Protein AF-X1ML11-F1 (afdb_monomer)

Secondary structure (DSSP, 8-state):
--SSS-B-SS-B--GGGGGGSGGG--HHHHHHHHHHHH--SHHHHHHHHHHHHHHHSEE--HHHHTSSSS----HHHHHHHHHTT--EE-HHHHHHHHHHHHHHTT--EEEEEETTEEEEEEE-TT-TT-S--EEETTEEEEEEE--SSTTPPTT---TTTTSS--EEEE--S---------------------------HHHHHHHHHHHHHHHHHHHHHHHHTT--

Mean predicted aligned error: 12.24 Å

InterPro domains:
  IPR002931 Transglutaminase-like [PF01841] (32-157)
  IPR038765 Papain-like cysteine peptidase superfamily [SSF54001] (32-149)

Structure (mmCIF, N/CA/C/O backbone):
data_AF-X1ML11-F1
#
_entry.id   AF-X1ML11-F1
#
loop_
_atom_site.group_PDB
_atom_site.id
_atom_site.type_symbol
_atom_site.label_atom_id
_atom_site.label_alt_id
_atom_site.label_comp_id
_atom_site.label_asym_id
_atom_site.label_entity_id
_atom_site.label_seq_id
_atom_site.pdbx_PDB_ins_code
_atom_site.Cartn_x
_atom_site.Cartn_y
_atom_site.Cartn_z
_atom_site.occupancy
_atom_site.B_iso_or_equiv
_atom_site.auth_seq_id
_atom_site.auth_comp_id
_atom_site.auth_asym_id
_atom_site.auth_atom_id
_atom_site.pdbx_PDB_model_num
ATOM 1 N N . MET A 1 1 ? -10.728 19.302 3.294 1.00 47.53 1 MET A N 1
ATOM 2 C CA . MET A 1 1 ? -9.388 19.410 3.905 1.00 47.53 1 MET A CA 1
ATOM 3 C C . MET A 1 1 ? -8.342 19.331 2.810 1.00 47.53 1 MET A C 1
ATOM 5 O O . MET A 1 1 ? -8.604 18.677 1.808 1.00 47.53 1 MET A O 1
ATOM 9 N N . ASP A 1 2 ? -7.190 19.966 3.006 1.00 58.16 2 ASP A N 1
ATOM 10 C CA . ASP A 1 2 ? -6.001 19.739 2.177 1.00 58.16 2 ASP A CA 1
ATOM 11 C C . ASP A 1 2 ? -5.189 18.560 2.749 1.00 58.16 2 ASP A C 1
ATOM 13 O O . ASP A 1 2 ? -5.270 18.286 3.947 1.00 58.16 2 ASP A O 1
ATOM 17 N N . GLY A 1 3 ? -4.424 17.861 1.905 1.00 72.75 3 GLY A N 1
ATOM 18 C CA . GLY A 1 3 ? -3.623 16.684 2.279 1.00 72.75 3 GLY A CA 1
ATOM 19 C C . GLY A 1 3 ? -4.015 15.405 1.527 1.00 72.75 3 GLY A C 1
ATOM 20 O O . GLY A 1 3 ? -5.073 15.342 0.900 1.00 72.75 3 GLY A O 1
ATOM 21 N N . TYR A 1 4 ? -3.153 14.387 1.590 1.00 83.75 4 TYR A N 1
ATOM 22 C CA . TYR A 1 4 ? -3.254 13.144 0.807 1.00 83.75 4 TYR A CA 1
ATOM 23 C C . TYR A 1 4 ? -4.361 12.182 1.276 1.00 83.75 4 TYR A C 1
ATOM 25 O O . TYR A 1 4 ? -4.893 11.424 0.464 1.00 83.75 4 TYR A O 1
ATOM 33 N N . PHE A 1 5 ? -4.749 12.248 2.556 1.00 85.00 5 PHE A N 1
ATOM 34 C CA . PHE A 1 5 ? -5.819 11.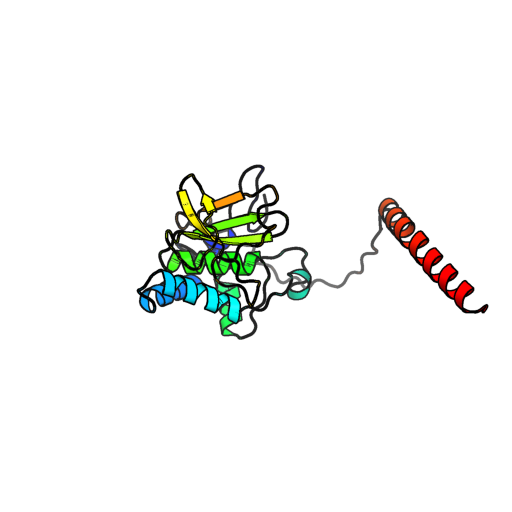431 3.150 1.00 85.00 5 PHE A CA 1
ATOM 35 C C . PHE A 1 5 ? -7.107 12.198 3.521 1.00 85.00 5 PHE A C 1
ATOM 37 O O . PHE A 1 5 ? -8.020 11.579 4.048 1.00 85.00 5 PHE A O 1
ATOM 44 N N . GLN A 1 6 ? -7.214 13.510 3.259 1.00 87.19 6 GLN A N 1
ATOM 45 C CA . GLN A 1 6 ? -8.433 14.339 3.434 1.00 87.19 6 GLN A CA 1
ATOM 46 C C . GLN A 1 6 ? -9.407 13.894 4.557 1.00 87.19 6 GLN A C 1
ATOM 48 O O . GLN A 1 6 ? -10.530 13.465 4.296 1.00 87.19 6 GLN A O 1
ATOM 53 N N . VAL A 1 7 ? -8.967 13.975 5.816 1.00 83.25 7 VAL A N 1
ATOM 54 C CA . VAL A 1 7 ? -9.730 13.523 7.002 1.00 83.25 7 VAL A CA 1
ATOM 55 C C . VAL A 1 7 ? -10.848 14.517 7.368 1.00 83.25 7 VAL A C 1
ATOM 57 O O . VAL A 1 7 ? -10.600 15.717 7.293 1.00 83.25 7 VAL A O 1
ATOM 60 N N . SER A 1 8 ? -12.048 14.052 7.754 1.00 80.00 8 SER A N 1
ATOM 61 C CA . SER A 1 8 ? -13.224 14.865 8.146 1.00 80.00 8 SER A CA 1
ATOM 62 C C . SER A 1 8 ? -13.362 15.044 9.677 1.00 80.00 8 SER A C 1
ATOM 64 O O . SER A 1 8 ? -12.526 15.692 10.301 1.00 80.00 8 SER A O 1
ATOM 66 N N . GLU A 1 9 ? -14.416 14.478 10.272 1.00 75.38 9 GLU A N 1
ATOM 67 C CA . GLU A 1 9 ? -14.611 14.249 11.713 1.00 75.38 9 GLU A CA 1
ATOM 68 C C . GLU A 1 9 ? -14.756 12.740 12.008 1.00 75.38 9 GLU A C 1
ATOM 70 O O . GLU A 1 9 ? -14.275 12.248 13.031 1.00 75.38 9 GLU A O 1
ATOM 75 N N . ASP A 1 10 ? -15.391 11.998 11.094 1.00 77.38 10 ASP A N 1
ATOM 76 C CA . ASP A 1 10 ? -15.789 10.592 11.218 1.00 77.38 10 ASP A CA 1
ATOM 77 C C . ASP A 1 10 ? -15.218 9.670 10.121 1.00 77.38 10 ASP A C 1
ATOM 79 O O . ASP A 1 10 ? -15.197 8.451 10.293 1.00 77.38 10 ASP A O 1
ATOM 83 N N . THR A 1 11 ? -14.725 10.231 9.014 1.00 83.25 11 THR A N 1
ATOM 84 C CA . THR A 1 11 ? -14.184 9.497 7.864 1.00 83.25 11 THR A CA 1
ATOM 85 C C . THR A 1 11 ? -12.963 10.206 7.263 1.00 83.25 11 THR A C 1
ATOM 87 O O . THR A 1 11 ? -12.532 11.261 7.727 1.00 83.25 11 THR A O 1
ATOM 90 N N . PHE A 1 12 ? -12.354 9.614 6.241 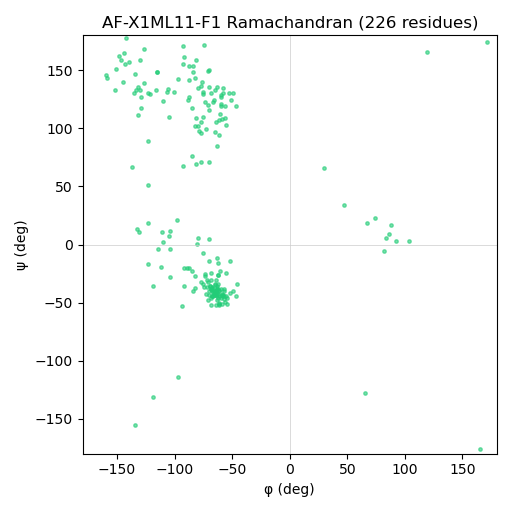1.00 89.69 12 PHE A N 1
ATOM 91 C CA . PHE A 1 12 ? -11.256 10.203 5.480 1.00 89.69 12 PHE A CA 1
ATOM 92 C C . PHE A 1 12 ? -11.318 9.732 4.026 1.00 89.69 12 PHE A C 1
ATOM 94 O O . PHE A 1 12 ? -11.982 8.739 3.736 1.00 89.69 12 PHE A O 1
ATOM 101 N N . HIS A 1 13 ? -10.641 10.423 3.109 1.00 89.19 13 HIS A N 1
ATOM 102 C CA . HIS A 1 13 ? -10.640 10.056 1.693 1.00 89.19 13 HIS A CA 1
ATOM 103 C C . HIS A 1 13 ? -9.205 10.028 1.129 1.00 89.19 13 HIS A C 1
ATOM 105 O O . HIS A 1 13 ? -8.566 11.081 1.023 1.00 89.19 13 HIS A O 1
ATOM 111 N N . PRO A 1 14 ? -8.666 8.841 0.781 1.00 89.81 14 PRO A N 1
ATOM 112 C CA . PRO A 1 14 ? -7.270 8.675 0.389 1.00 89.81 14 PRO A CA 1
ATOM 113 C C . PRO A 1 14 ? -7.008 9.047 -1.075 1.00 89.81 14 PRO A C 1
ATOM 115 O O . PRO A 1 14 ? -6.684 8.190 -1.894 1.00 89.81 14 PRO A O 1
ATOM 118 N N . VAL A 1 15 ? -7.110 10.343 -1.387 1.00 90.56 15 VAL A N 1
ATOM 119 C CA . VAL A 1 15 ? -6.898 10.911 -2.732 1.00 90.56 15 VAL A CA 1
ATOM 120 C C . VAL A 1 15 ? -5.634 10.376 -3.403 1.00 90.56 15 VAL A C 1
ATOM 122 O O . VAL A 1 15 ? -5.696 9.975 -4.559 1.00 90.56 15 VAL A O 1
ATOM 125 N N . ILE A 1 16 ? -4.519 10.298 -2.671 1.00 92.38 16 ILE A N 1
ATOM 126 C CA . ILE A 1 16 ? -3.227 9.868 -3.226 1.00 92.38 16 ILE A CA 1
ATOM 127 C C . ILE A 1 16 ? -3.225 8.430 -3.771 1.00 92.38 16 ILE A C 1
ATOM 129 O O . ILE A 1 16 ? -2.469 8.118 -4.683 1.00 92.38 16 ILE A O 1
ATOM 133 N N . VAL A 1 17 ? -4.095 7.544 -3.274 1.00 92.69 17 VAL A N 1
ATOM 134 C CA . VAL A 1 17 ? -4.204 6.181 -3.820 1.00 92.69 17 VAL A CA 1
ATOM 135 C C . VAL A 1 17 ? -4.763 6.221 -5.242 1.00 92.69 17 VAL A C 1
ATOM 137 O O . VAL A 1 17 ? -4.319 5.471 -6.106 1.00 92.69 17 VAL A O 1
ATOM 140 N N . PHE A 1 18 ? -5.704 7.126 -5.513 1.00 92.56 18 PHE A N 1
ATOM 141 C CA . PHE A 1 18 ? -6.320 7.274 -6.830 1.00 92.56 18 PHE A CA 1
ATOM 142 C C . PHE A 1 18 ? -5.414 7.975 -7.857 1.00 92.56 18 PHE A C 1
ATOM 144 O O . PHE A 1 18 ? -5.735 7.981 -9.045 1.00 92.56 18 PHE A O 1
ATOM 151 N N . GLU A 1 19 ? -4.256 8.501 -7.440 1.00 94.06 19 GLU A N 1
ATOM 152 C CA . GLU A 1 19 ? -3.188 8.933 -8.356 1.00 94.06 19 GLU A CA 1
ATOM 153 C C . GLU A 1 19 ? -2.495 7.749 -9.052 1.00 94.06 19 GLU A C 1
ATOM 155 O O . GLU A 1 19 ? -1.826 7.967 -10.052 1.00 94.06 19 GLU A O 1
ATOM 160 N N . SER A 1 20 ? -2.708 6.516 -8.571 1.00 95.31 20 SER A N 1
ATOM 161 C CA . SER A 1 20 ? -2.136 5.273 -9.116 1.00 95.31 20 SER A CA 1
ATOM 162 C C . SER A 1 20 ? -3.203 4.230 -9.502 1.00 95.31 20 SER A C 1
ATOM 164 O O . SER A 1 20 ? -2.915 3.034 -9.596 1.00 95.31 20 SER A O 1
ATOM 166 N N . LEU A 1 21 ? -4.467 4.643 -9.678 1.00 94.06 21 LEU A N 1
ATOM 167 C CA . LEU A 1 21 ? -5.599 3.768 -10.025 1.00 94.06 21 LEU A CA 1
ATOM 168 C C . LEU A 1 21 ? -6.410 4.317 -11.210 1.00 94.06 21 LEU A C 1
ATOM 170 O O . LEU A 1 21 ? -6.442 5.517 -11.470 1.00 94.06 21 LEU A O 1
ATOM 174 N N . GLY A 1 22 ? -7.160 3.436 -11.882 1.00 90.75 22 GLY A N 1
ATOM 175 C CA . GLY A 1 22 ? -8.144 3.830 -12.900 1.00 90.75 22 GLY A CA 1
ATOM 176 C C . GLY A 1 22 ? -7.489 4.464 -14.120 1.00 90.75 22 GLY A C 1
ATOM 177 O O . GLY A 1 22 ? -6.562 3.885 -14.679 1.00 90.75 22 GLY A O 1
ATOM 178 N N . GLY A 1 23 ? -7.948 5.655 -14.518 1.00 89.75 23 GLY A N 1
ATOM 179 C CA . GLY A 1 23 ? -7.306 6.437 -15.579 1.00 89.75 23 GLY A CA 1
ATOM 180 C C . GLY A 1 23 ? -5.862 6.864 -15.272 1.00 89.75 23 GLY A C 1
ATOM 181 O O . GLY A 1 23 ? -5.140 7.213 -16.203 1.00 89.75 23 GLY A O 1
ATOM 182 N N . ASN A 1 24 ? -5.435 6.796 -14.004 1.00 91.81 24 ASN A N 1
ATOM 183 C CA . ASN A 1 24 ? -4.074 7.103 -13.552 1.00 91.81 24 ASN A CA 1
ATOM 184 C C . ASN A 1 24 ? -3.245 5.839 -13.231 1.00 91.81 24 ASN A C 1
ATOM 186 O O . ASN A 1 24 ? -2.200 5.937 -12.601 1.00 91.81 24 ASN A O 1
ATOM 190 N N . ALA A 1 25 ? -3.710 4.639 -13.595 1.00 93.75 25 ALA A N 1
ATOM 191 C CA . ALA A 1 25 ? -2.955 3.410 -13.358 1.00 93.75 25 ALA A CA 1
ATOM 192 C C . ALA A 1 25 ? -1.653 3.375 -14.188 1.00 93.75 25 ALA A C 1
ATOM 194 O O . ALA A 1 25 ? -1.700 3.460 -15.414 1.00 93.75 25 ALA A O 1
ATOM 195 N N . ASP A 1 26 ? -0.518 3.200 -13.510 1.00 96.94 26 ASP A N 1
ATOM 196 C CA . ASP A 1 26 ? 0.831 3.094 -14.088 1.00 96.94 26 ASP A CA 1
ATOM 197 C C . ASP A 1 26 ? 1.586 1.909 -13.421 1.00 96.94 26 ASP A C 1
ATOM 199 O O . ASP A 1 26 ? 0.961 0.952 -12.939 1.00 96.94 26 ASP A O 1
ATOM 203 N N . ILE A 1 27 ? 2.922 1.924 -13.413 1.00 98.19 27 ILE A N 1
ATOM 204 C CA . ILE A 1 27 ? 3.810 0.819 -13.019 1.00 98.19 27 ILE A CA 1
ATOM 205 C C . ILE A 1 27 ? 3.449 0.071 -11.718 1.00 98.19 27 ILE A C 1
ATOM 207 O O . ILE A 1 27 ? 3.703 -1.132 -11.625 1.00 98.19 27 ILE A O 1
ATOM 211 N N . ALA A 1 28 ? 2.888 0.724 -10.696 1.00 98.25 28 ALA A N 1
ATOM 212 C CA . ALA A 1 28 ? 2.514 0.079 -9.435 1.00 98.25 28 ALA A CA 1
ATOM 213 C C . ALA A 1 28 ? 1.243 -0.765 -9.574 1.00 98.25 28 ALA A C 1
ATOM 215 O O . ALA A 1 28 ? 1.135 -1.835 -8.962 1.00 98.25 28 ALA A O 1
ATOM 216 N N . TYR A 1 29 ? 0.316 -0.321 -10.422 1.00 98.25 29 TYR A N 1
ATOM 217 C CA . TYR A 1 29 ? -0.852 -1.098 -10.813 1.00 98.25 29 TYR A CA 1
ATOM 218 C C . TYR A 1 29 ? -0.442 -2.263 -11.721 1.00 98.25 29 TYR A C 1
ATOM 220 O O . TYR A 1 29 ? -0.807 -3.411 -11.455 1.00 98.25 29 TYR A O 1
ATOM 228 N N . GLU A 1 30 ? 0.378 -1.999 -12.744 1.00 98.50 30 GLU A N 1
ATOM 229 C CA . GLU A 1 30 ? 0.891 -3.035 -13.654 1.00 98.50 30 GLU A CA 1
ATOM 230 C C . GLU A 1 30 ? 1.609 -4.153 -12.887 1.00 98.50 30 GLU A C 1
ATOM 232 O O . GLU A 1 30 ? 1.335 -5.337 -13.100 1.00 98.50 30 GLU A O 1
ATOM 237 N N . LEU A 1 31 ? 2.455 -3.797 -11.913 1.00 98.75 31 LEU A N 1
ATOM 238 C CA . LEU A 1 31 ? 3.134 -4.777 -11.070 1.00 98.75 31 LEU A CA 1
ATOM 239 C C . LEU A 1 31 ? 2.147 -5.603 -10.226 1.00 98.75 31 LEU A C 1
ATOM 241 O O . LEU A 1 31 ? 2.351 -6.803 -10.046 1.00 98.75 31 LEU A O 1
ATOM 245 N N . GLY A 1 32 ? 1.060 -5.018 -9.719 1.00 98.56 32 GLY A N 1
ATOM 246 C CA . GLY A 1 32 ? 0.026 -5.779 -9.007 1.00 98.56 32 GLY A CA 1
ATOM 247 C C . GLY A 1 32 ? -0.670 -6.820 -9.898 1.00 98.56 32 GLY A C 1
ATOM 248 O O . GLY A 1 32 ? -0.851 -7.971 -9.480 1.00 98.56 32 GLY A O 1
ATOM 249 N N . GLU A 1 33 ? -0.980 -6.464 -11.147 1.00 98.62 33 GLU A N 1
ATOM 250 C CA . GLU A 1 33 ? -1.492 -7.401 -12.160 1.00 98.62 33 GLU A CA 1
ATOM 251 C C . GLU A 1 33 ? -0.450 -8.480 -12.530 1.00 98.62 33 GLU A C 1
ATOM 253 O O . GLU A 1 33 ? -0.791 -9.666 -12.595 1.00 98.62 33 GLU A O 1
ATOM 258 N N . GLU A 1 34 ? 0.841 -8.137 -12.653 1.00 98.62 34 GLU A N 1
ATOM 259 C CA . GLU A 1 34 ? 1.913 -9.135 -12.818 1.00 98.62 34 GLU A CA 1
ATOM 260 C C . GLU A 1 34 ? 1.959 -10.138 -11.658 1.00 98.62 34 GLU A C 1
ATOM 262 O O . GLU A 1 34 ? 2.111 -11.341 -11.882 1.00 98.62 34 GLU A O 1
ATOM 267 N N . PHE A 1 35 ? 1.837 -9.676 -10.408 1.00 98.69 35 PHE A N 1
ATOM 268 C CA . PHE A 1 35 ? 1.805 -10.566 -9.244 1.00 98.69 35 PHE A CA 1
ATOM 269 C C . PHE A 1 35 ? 0.579 -11.489 -9.284 1.00 98.69 35 PHE A C 1
ATOM 271 O O . PHE A 1 35 ? 0.690 -12.661 -8.922 1.00 98.69 35 PHE A O 1
ATOM 278 N N . LYS A 1 36 ? -0.567 -11.012 -9.776 1.00 98.50 36 LYS A N 1
ATOM 279 C CA . LYS A 1 36 ? -1.779 -11.817 -9.998 1.00 98.50 36 LYS A CA 1
ATOM 280 C C . LYS A 1 36 ? -1.624 -12.861 -11.102 1.00 98.50 36 LYS A C 1
ATOM 282 O O . LYS A 1 36 ? -2.093 -13.982 -10.915 1.00 98.50 36 LYS A O 1
ATOM 287 N N . ALA A 1 37 ? -0.906 -12.553 -12.180 1.00 98.38 37 ALA A N 1
ATOM 288 C CA . ALA A 1 37 ? -0.547 -13.536 -13.202 1.00 98.38 37 ALA A CA 1
ATOM 289 C C . ALA A 1 37 ? 0.495 -14.561 -12.701 1.00 98.38 37 ALA A C 1
ATOM 291 O O . ALA A 1 37 ? 0.390 -15.753 -12.988 1.00 98.38 37 ALA A O 1
ATOM 292 N N . ARG A 1 38 ? 1.497 -14.110 -11.932 1.00 98.56 38 ARG A N 1
ATOM 293 C CA . ARG A 1 38 ? 2.630 -14.924 -11.450 1.00 98.56 38 ARG A CA 1
ATOM 294 C C . ARG A 1 38 ? 2.273 -15.842 -10.278 1.00 98.56 38 ARG A C 1
ATOM 296 O O . ARG A 1 38 ? 2.851 -16.920 -10.155 1.00 98.56 38 ARG A O 1
ATOM 303 N N . TYR A 1 39 ? 1.341 -15.426 -9.423 1.00 98.50 39 TYR A N 1
ATOM 304 C CA . TYR A 1 39 ? 0.916 -16.157 -8.231 1.00 98.50 39 TYR A CA 1
ATOM 305 C C . TYR A 1 39 ? -0.603 -16.407 -8.292 1.00 98.50 39 TYR A C 1
ATOM 307 O O . TYR A 1 39 ? -1.391 -15.591 -7.808 1.00 98.50 39 TYR A O 1
ATOM 315 N N . PRO A 1 40 ? -1.060 -17.523 -8.888 1.00 96.94 40 PRO A N 1
ATOM 316 C CA . PRO A 1 40 ? -2.490 -17.789 -9.025 1.00 96.94 40 PRO A CA 1
ATOM 317 C C . PRO A 1 40 ? -3.176 -18.068 -7.677 1.00 96.94 40 PRO A C 1
ATOM 319 O O . PRO A 1 40 ? -4.337 -17.699 -7.516 1.00 96.94 40 PRO A O 1
ATOM 322 N N . GLU A 1 41 ? -2.479 -18.645 -6.692 1.00 98.25 41 GLU A N 1
ATOM 323 C CA . GLU A 1 41 ? -3.032 -18.914 -5.355 1.00 98.25 41 GLU A CA 1
ATOM 324 C C . GLU A 1 41 ? -3.165 -17.605 -4.536 1.00 98.25 41 GLU A C 1
ATOM 326 O O . GLU A 1 41 ? -2.160 -16.905 -4.359 1.00 98.25 41 GLU A O 1
ATOM 331 N N . PRO A 1 42 ? -4.370 -17.235 -4.050 1.00 97.69 42 PRO A N 1
ATOM 332 C CA . PRO A 1 42 ? -4.600 -15.952 -3.378 1.00 97.69 42 PRO A CA 1
ATOM 333 C C . PRO A 1 42 ? -3.746 -15.693 -2.126 1.00 97.69 42 PRO A C 1
ATOM 335 O O . PRO A 1 42 ? -3.218 -14.595 -1.961 1.00 97.69 42 PRO A O 1
ATOM 338 N N . TYR A 1 43 ? -3.542 -16.658 -1.231 1.00 98.31 43 TYR A N 1
ATOM 339 C CA . TYR A 1 43 ? -2.756 -16.378 -0.023 1.00 98.31 43 TYR A CA 1
ATOM 340 C C . TYR A 1 43 ? -1.269 -16.179 -0.352 1.00 98.31 43 TYR A C 1
ATOM 342 O O . TYR A 1 43 ? -0.657 -15.211 0.103 1.00 98.31 43 TYR A O 1
ATOM 350 N N . GLN A 1 44 ? -0.707 -17.023 -1.220 1.00 98.44 44 GLN A N 1
ATOM 351 C CA . GLN A 1 44 ? 0.659 -16.907 -1.728 1.00 98.44 44 GLN A CA 1
ATOM 352 C C . GLN A 1 44 ? 0.891 -15.573 -2.447 1.00 98.44 44 GLN A C 1
ATOM 354 O O . GLN A 1 44 ? 1.918 -14.931 -2.226 1.00 98.44 44 GLN A O 1
ATOM 359 N N . ARG A 1 45 ? -0.054 -15.133 -3.287 1.00 98.75 45 ARG A N 1
ATOM 360 C CA . ARG A 1 45 ? 0.019 -13.846 -3.994 1.00 98.75 45 ARG A CA 1
ATOM 361 C C . ARG A 1 45 ? 0.027 -12.673 -3.020 1.00 98.75 45 ARG A C 1
ATOM 363 O O . ARG A 1 45 ? 0.861 -11.781 -3.164 1.0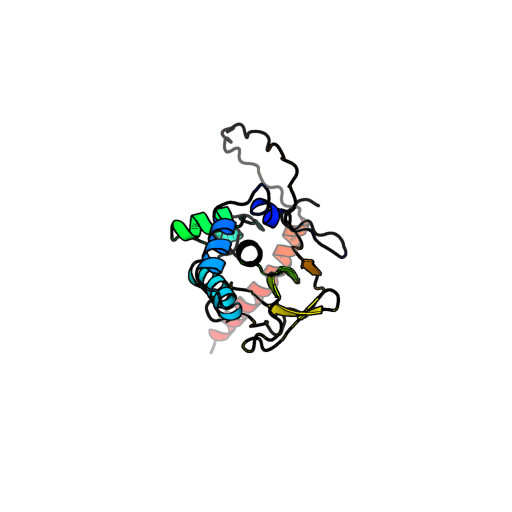0 98.75 45 ARG A O 1
ATOM 370 N N . ALA A 1 46 ? -0.860 -12.677 -2.024 1.00 98.69 46 ALA A N 1
ATOM 371 C CA . ALA A 1 46 ? -0.899 -11.616 -1.023 1.00 98.69 46 ALA A CA 1
ATOM 372 C C . ALA A 1 46 ? 0.393 -11.564 -0.183 1.00 98.69 46 ALA A C 1
ATOM 374 O O . ALA A 1 46 ? 0.946 -10.486 0.041 1.00 98.69 46 ALA A O 1
ATOM 375 N N . GLU A 1 47 ? 0.929 -12.721 0.217 1.00 98.56 47 GLU A N 1
ATOM 376 C CA . GLU A 1 47 ? 2.226 -12.821 0.900 1.00 98.56 47 GLU A CA 1
ATOM 377 C C . GLU A 1 47 ? 3.401 -12.342 0.034 1.00 98.56 47 GLU A C 1
ATOM 379 O O . GLU A 1 47 ? 4.330 -11.710 0.552 1.00 98.56 47 GLU A O 1
ATOM 384 N N . ALA A 1 48 ? 3.370 -12.628 -1.271 1.00 98.69 48 ALA A N 1
ATOM 385 C CA . ALA A 1 48 ? 4.404 -12.224 -2.217 1.00 98.69 48 ALA A CA 1
ATOM 386 C C . ALA A 1 48 ? 4.425 -10.699 -2.415 1.00 98.69 48 ALA A C 1
ATOM 388 O O . ALA A 1 48 ? 5.503 -10.107 -2.357 1.00 98.69 48 ALA A O 1
ATOM 389 N N . ILE A 1 49 ? 3.257 -10.062 -2.570 1.00 98.81 49 ILE A N 1
ATOM 390 C CA . ILE A 1 49 ? 3.113 -8.594 -2.640 1.00 98.81 49 ILE A CA 1
ATOM 391 C C . ILE A 1 49 ? 3.608 -7.951 -1.339 1.00 98.81 49 ILE A C 1
ATOM 393 O O . ILE A 1 49 ? 4.483 -7.085 -1.361 1.00 98.81 49 ILE A O 1
ATOM 397 N N . TYR A 1 50 ? 3.119 -8.434 -0.192 1.00 98.62 50 TYR A N 1
ATOM 398 C CA . TYR A 1 50 ? 3.514 -7.925 1.121 1.00 98.62 50 TYR A CA 1
ATOM 399 C C . TYR A 1 50 ? 5.033 -8.012 1.347 1.00 98.62 50 TYR A C 1
ATOM 401 O O . TYR A 1 50 ? 5.664 -7.036 1.757 1.00 98.62 50 TYR A O 1
ATOM 409 N N . SER A 1 51 ? 5.641 -9.164 1.041 1.00 98.38 51 SER A N 1
ATOM 410 C CA . SER A 1 51 ? 7.088 -9.357 1.198 1.00 98.38 51 SER A CA 1
ATOM 411 C C . SER A 1 51 ? 7.894 -8.527 0.197 1.00 98.38 51 SER A C 1
ATOM 413 O O . SER A 1 51 ? 8.947 -8.009 0.560 1.00 98.38 51 SER A O 1
ATOM 415 N N . PHE A 1 52 ? 7.403 -8.345 -1.037 1.00 98.50 52 PHE A N 1
ATOM 416 C CA . PHE A 1 52 ? 8.059 -7.494 -2.032 1.00 98.50 52 PHE A CA 1
ATOM 417 C C . PHE A 1 52 ? 8.259 -6.068 -1.510 1.00 98.50 52 PHE A C 1
ATOM 419 O O . PHE A 1 52 ? 9.390 -5.581 -1.561 1.00 98.50 52 PHE A O 1
ATOM 426 N N . VAL A 1 53 ? 7.204 -5.449 -0.966 1.00 98.25 53 VAL A N 1
ATOM 427 C CA . VAL A 1 53 ? 7.254 -4.086 -0.409 1.00 98.25 53 VAL A CA 1
ATOM 428 C C . VAL A 1 53 ? 8.097 -4.046 0.869 1.00 98.25 53 VAL A C 1
ATOM 430 O O . VAL A 1 53 ? 9.058 -3.277 0.938 1.00 98.25 53 VAL A O 1
ATOM 433 N N . ARG A 1 54 ? 7.809 -4.923 1.848 1.00 97.81 54 ARG A N 1
ATOM 434 C CA . ARG A 1 54 ? 8.519 -4.996 3.145 1.00 97.81 54 ARG A CA 1
ATOM 435 C C . ARG A 1 54 ? 10.037 -5.086 2.987 1.00 97.81 54 ARG A C 1
ATOM 437 O O . ARG A 1 54 ? 10.784 -4.473 3.751 1.00 97.81 54 ARG A O 1
ATOM 444 N N . ASP A 1 55 ? 10.495 -5.883 2.025 1.00 97.31 55 ASP A N 1
ATOM 445 C CA . ASP A 1 55 ? 11.913 -6.207 1.889 1.00 97.31 55 ASP A CA 1
ATOM 446 C C . ASP A 1 55 ? 12.682 -5.178 1.040 1.00 97.31 55 ASP A C 1
ATOM 448 O O . ASP A 1 55 ? 13.908 -5.089 1.177 1.00 97.31 55 ASP A O 1
ATOM 452 N N . ARG A 1 56 ? 11.986 -4.382 0.207 1.00 97.06 56 ARG A N 1
ATOM 453 C CA . ARG A 1 56 ? 12.586 -3.412 -0.733 1.00 97.06 56 ARG A CA 1
ATOM 454 C C . ARG A 1 56 ? 12.497 -1.950 -0.309 1.00 97.06 56 ARG A C 1
ATOM 456 O O . ARG A 1 56 ? 13.386 -1.189 -0.680 1.00 97.06 56 ARG A O 1
ATOM 463 N N . VAL A 1 57 ? 11.491 -1.555 0.468 1.00 96.88 57 VAL A N 1
ATOM 464 C CA . VAL A 1 57 ? 11.412 -0.193 1.015 1.00 96.88 57 VAL A CA 1
ATOM 465 C C . VAL A 1 57 ? 12.165 -0.127 2.348 1.00 96.88 57 VAL A C 1
ATOM 467 O O . VAL A 1 57 ? 12.144 -1.067 3.151 1.00 96.88 57 VAL A O 1
ATOM 470 N N . ARG A 1 58 ? 12.876 0.978 2.596 1.00 94.94 58 ARG A N 1
ATOM 471 C CA . ARG A 1 58 ? 13.538 1.249 3.877 1.00 94.94 58 ARG A CA 1
ATOM 472 C C . ARG A 1 58 ? 12.770 2.304 4.671 1.00 94.94 58 ARG A C 1
ATOM 474 O O . ARG A 1 58 ? 12.894 3.489 4.368 1.00 94.94 58 ARG A O 1
ATOM 481 N N . TYR A 1 59 ? 12.133 1.871 5.761 1.00 92.50 59 TYR A N 1
ATOM 482 C CA . TYR A 1 59 ? 11.485 2.768 6.718 1.00 92.50 59 TYR A CA 1
ATOM 483 C C . TYR A 1 59 ? 12.384 3.958 7.095 1.00 92.50 59 TYR A C 1
ATOM 485 O O . TYR A 1 59 ? 13.499 3.763 7.598 1.00 92.50 59 TYR A O 1
ATOM 493 N N . THR A 1 60 ? 11.910 5.166 6.805 1.00 85.25 60 THR A N 1
ATOM 494 C CA . THR A 1 60 ? 12.573 6.459 7.028 1.00 85.25 60 THR A CA 1
ATOM 495 C C . THR A 1 60 ? 11.471 7.493 7.228 1.00 85.25 60 THR A C 1
ATOM 497 O O . THR A 1 60 ? 10.542 7.487 6.438 1.00 85.25 60 THR A O 1
ATOM 500 N N . SER A 1 61 ? 11.560 8.352 8.250 1.00 80.25 61 SER A N 1
ATOM 501 C CA . SER A 1 61 ? 10.527 9.377 8.456 1.00 80.25 61 SER A CA 1
ATOM 502 C C . SER A 1 61 ? 10.590 10.470 7.388 1.00 80.25 61 SER A C 1
ATOM 504 O O . SER A 1 61 ? 11.691 10.831 6.957 1.00 80.25 61 SER A O 1
ATOM 506 N N . ASP A 1 62 ? 9.456 11.075 7.044 1.00 70.94 62 ASP A N 1
ATOM 507 C CA . ASP A 1 62 ? 9.386 12.245 6.157 1.00 70.94 62 ASP A CA 1
ATOM 508 C C . ASP A 1 62 ? 10.348 13.366 6.526 1.00 70.94 62 ASP A C 1
ATOM 510 O O . ASP A 1 62 ? 11.002 13.980 5.674 1.00 70.94 62 ASP A O 1
ATOM 514 N N . ARG A 1 63 ? 10.492 13.614 7.825 1.00 63.38 63 ARG A N 1
ATOM 515 C CA . ARG A 1 63 ? 11.396 14.639 8.335 1.00 63.38 63 ARG A CA 1
ATOM 516 C C . ARG A 1 63 ? 12.861 14.329 8.032 1.00 63.38 63 ARG A C 1
ATOM 518 O O . ARG A 1 63 ? 13.636 15.258 7.803 1.00 63.38 63 ARG A O 1
ATOM 525 N N . ASP A 1 64 ? 13.238 13.054 8.026 1.00 65.81 64 ASP A N 1
ATOM 526 C CA . ASP A 1 64 ? 14.587 12.600 7.676 1.00 65.81 64 ASP A CA 1
ATOM 527 C C . ASP A 1 64 ? 14.779 12.432 6.156 1.00 65.81 64 ASP A C 1
ATOM 529 O O . ASP A 1 64 ? 15.915 12.449 5.672 1.00 65.81 64 ASP A O 1
ATOM 533 N N . GLN A 1 65 ? 13.690 12.240 5.405 1.00 71.50 65 GLN A N 1
ATOM 534 C CA . GLN A 1 65 ? 13.693 11.956 3.969 1.00 71.50 65 GLN A CA 1
ATOM 535 C C . GLN A 1 65 ? 13.543 13.211 3.103 1.00 71.50 65 GLN A C 1
ATOM 537 O O . GLN A 1 65 ? 14.373 13.455 2.226 1.00 71.50 65 GLN A O 1
ATOM 542 N N . PHE A 1 66 ? 12.509 14.007 3.365 1.00 69.62 66 PHE A N 1
ATOM 543 C CA . PHE A 1 66 ? 12.130 15.199 2.604 1.00 69.62 66 PHE A CA 1
ATOM 544 C C . PHE A 1 66 ? 12.325 16.502 3.393 1.00 69.62 66 PHE A C 1
ATOM 546 O O . PHE A 1 66 ? 12.416 17.578 2.802 1.00 69.62 66 PHE A O 1
ATOM 553 N N . GLY A 1 67 ? 12.414 16.426 4.725 1.00 67.75 67 GLY A N 1
ATOM 554 C CA . GLY A 1 67 ? 12.545 17.595 5.603 1.00 67.75 67 GLY A CA 1
ATOM 555 C C . GLY A 1 67 ? 11.217 18.273 5.959 1.00 67.75 67 GLY A C 1
ATOM 556 O O . GLY A 1 67 ? 11.230 19.314 6.622 1.00 67.75 67 GLY A O 1
ATOM 557 N N . TYR A 1 68 ? 10.088 17.690 5.549 1.00 68.88 68 TYR A N 1
ATOM 558 C CA . TYR A 1 68 ? 8.739 18.121 5.921 1.00 68.88 68 TYR A CA 1
ATOM 559 C C . TYR A 1 68 ? 8.248 17.385 7.181 1.00 68.88 68 TYR A C 1
ATOM 561 O O . TYR A 1 68 ? 8.836 16.373 7.554 1.00 68.88 68 TYR A O 1
ATOM 569 N N . PRO A 1 69 ? 7.223 17.899 7.888 1.00 66.69 69 PRO A N 1
ATOM 570 C CA . PRO A 1 69 ? 6.605 17.172 8.996 1.00 66.69 69 PRO A CA 1
ATOM 571 C C . PRO A 1 69 ? 5.878 15.904 8.539 1.00 66.69 69 PRO A C 1
ATOM 573 O O . PRO A 1 69 ? 6.029 14.888 9.197 1.00 66.69 69 PRO A O 1
ATOM 576 N N . GLU A 1 70 ? 5.147 16.002 7.424 1.00 75.75 70 GLU A N 1
ATOM 577 C CA . GLU A 1 70 ? 4.353 14.945 6.785 1.00 75.75 70 GLU A CA 1
ATOM 578 C C . GLU A 1 70 ? 4.444 15.162 5.257 1.00 75.75 70 GLU A C 1
ATOM 580 O O . GLU A 1 70 ? 4.405 16.315 4.794 1.00 75.75 70 GLU A O 1
ATOM 585 N N . PHE A 1 71 ? 4.570 14.093 4.479 1.00 81.56 71 PHE A N 1
ATOM 586 C CA . PHE A 1 71 ? 4.625 14.037 3.020 1.00 81.56 71 PHE A CA 1
ATOM 587 C C . PHE A 1 71 ? 4.251 12.609 2.587 1.00 81.56 71 PHE A C 1
ATOM 589 O O . PHE A 1 71 ? 4.580 11.650 3.259 1.00 81.56 71 PHE A O 1
ATOM 596 N N . ALA A 1 72 ? 3.577 12.436 1.453 1.00 84.19 72 ALA A N 1
ATOM 597 C CA . ALA A 1 72 ? 3.292 11.098 0.942 1.00 84.19 72 ALA A CA 1
ATOM 598 C C . ALA A 1 72 ? 3.693 11.012 -0.528 1.00 84.19 72 ALA A C 1
ATOM 600 O O . ALA A 1 72 ? 3.362 11.902 -1.314 1.00 84.19 72 ALA A O 1
ATOM 601 N N . GLN A 1 73 ? 4.402 9.943 -0.877 1.00 89.75 73 GLN A N 1
ATOM 602 C CA . GLN A 1 73 ? 4.643 9.515 -2.249 1.00 89.75 73 GLN A CA 1
ATOM 603 C C . GLN A 1 73 ? 3.426 8.723 -2.733 1.00 89.75 73 GLN A C 1
ATOM 605 O O . GLN A 1 73 ? 2.842 7.937 -1.977 1.00 89.75 73 GLN A O 1
ATOM 610 N N . ASN A 1 74 ? 3.057 8.868 -4.005 1.00 94.44 74 ASN A N 1
ATOM 611 C CA . ASN A 1 74 ? 2.104 7.924 -4.590 1.00 94.44 74 ASN A CA 1
ATOM 612 C C . ASN A 1 74 ? 2.777 6.565 -4.875 1.00 94.44 74 ASN A C 1
ATOM 614 O O . ASN A 1 74 ? 3.991 6.382 -4.707 1.00 94.44 74 ASN A O 1
ATOM 618 N N . ALA A 1 75 ? 1.980 5.562 -5.251 1.00 97.31 75 ALA A N 1
ATOM 619 C CA . ALA A 1 75 ? 2.485 4.195 -5.373 1.00 97.31 75 ALA A CA 1
ATOM 620 C C . ALA A 1 75 ? 3.541 4.065 -6.486 1.00 97.31 75 ALA A C 1
ATOM 622 O O . ALA A 1 75 ? 4.510 3.314 -6.336 1.00 97.31 75 ALA A O 1
ATOM 623 N N . ASP A 1 76 ? 3.382 4.814 -7.577 1.00 97.75 76 ASP A N 1
ATOM 624 C CA . ASP A 1 76 ? 4.292 4.789 -8.720 1.00 97.75 76 ASP A CA 1
ATOM 625 C C . ASP A 1 76 ? 5.619 5.477 -8.394 1.00 97.75 76 ASP A C 1
ATOM 627 O O . ASP A 1 76 ? 6.680 4.919 -8.678 1.00 97.75 76 ASP A O 1
ATOM 631 N N . GLU A 1 77 ? 5.595 6.628 -7.716 1.00 97.00 77 GLU A N 1
ATOM 632 C CA . GLU A 1 77 ? 6.800 7.295 -7.208 1.00 97.00 77 GLU A CA 1
ATOM 633 C C . GLU A 1 77 ? 7.631 6.356 -6.324 1.00 97.00 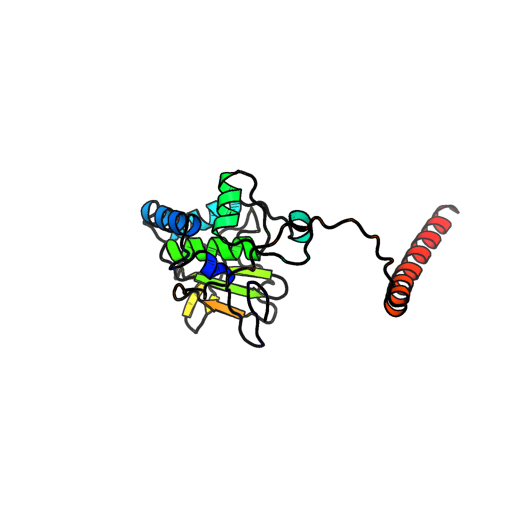77 GLU A C 1
ATOM 635 O O . GLU A 1 77 ? 8.820 6.133 -6.595 1.00 97.00 77 GLU A O 1
ATOM 640 N N . LEU A 1 78 ? 7.005 5.720 -5.327 1.00 97.19 78 LEU A N 1
ATOM 641 C CA . LEU A 1 78 ? 7.704 4.783 -4.449 1.00 97.19 78 LEU A CA 1
ATOM 642 C C . LEU A 1 78 ? 8.229 3.556 -5.215 1.00 97.19 78 LEU A C 1
ATOM 644 O O . LEU A 1 78 ? 9.355 3.108 -4.965 1.00 97.19 78 LEU A O 1
ATOM 648 N N . LEU A 1 79 ? 7.474 3.022 -6.183 1.00 98.06 79 LEU A N 1
ATOM 649 C CA . LEU A 1 79 ? 7.938 1.896 -6.997 1.00 98.06 79 LEU A CA 1
ATOM 650 C C . LEU A 1 79 ? 9.108 2.281 -7.919 1.00 98.06 79 LEU A C 1
ATOM 652 O O . LEU A 1 79 ? 10.054 1.500 -8.069 1.00 98.06 79 LEU A O 1
ATOM 656 N N . GLN A 1 80 ? 9.128 3.492 -8.480 1.00 97.81 80 GLN A N 1
ATOM 657 C CA . GLN A 1 80 ? 10.296 3.980 -9.214 1.00 97.81 80 GLN A CA 1
ATOM 658 C C . GLN A 1 80 ? 11.543 4.017 -8.318 1.00 97.81 80 GLN A C 1
ATOM 660 O O . GLN A 1 80 ? 12.645 3.692 -8.767 1.00 97.81 80 GLN A O 1
ATOM 665 N N . GLU A 1 81 ? 11.398 4.395 -7.049 1.00 97.50 81 GLU A N 1
ATOM 666 C CA . GLU A 1 81 ? 12.496 4.414 -6.081 1.00 97.50 81 GLU A CA 1
ATOM 667 C C . GLU A 1 81 ? 12.939 3.003 -5.654 1.00 97.50 81 GLU A C 1
ATOM 669 O O . GLU A 1 81 ? 14.136 2.774 -5.426 1.00 97.50 81 GLU A O 1
ATOM 674 N N . ILE A 1 82 ? 12.017 2.030 -5.638 1.00 97.56 82 ILE A N 1
ATOM 675 C CA . ILE A 1 82 ? 12.327 0.599 -5.463 1.00 97.56 82 ILE A CA 1
ATOM 676 C C . ILE A 1 82 ? 13.178 0.108 -6.639 1.00 97.56 82 ILE A C 1
ATOM 678 O O . ILE A 1 82 ? 14.223 -0.509 -6.424 1.00 97.56 82 ILE A O 1
ATOM 682 N N . ASN A 1 83 ? 12.781 0.432 -7.872 1.00 96.62 83 ASN A N 1
ATOM 683 C CA . ASN A 1 83 ? 13.498 0.044 -9.090 1.00 96.62 83 ASN A CA 1
ATOM 684 C C . ASN A 1 83 ? 14.905 0.666 -9.165 1.00 96.62 83 ASN A C 1
ATOM 686 O O . ASN A 1 83 ? 15.836 0.048 -9.677 1.00 96.62 83 ASN A O 1
ATOM 690 N N . LYS A 1 84 ? 15.091 1.857 -8.581 1.00 97.12 84 LYS A N 1
ATOM 691 C CA . LYS A 1 84 ? 16.396 2.527 -8.417 1.00 97.12 84 LYS A CA 1
ATOM 692 C C . LYS A 1 84 ? 17.207 2.001 -7.215 1.00 97.12 84 LYS A C 1
ATOM 694 O O . LYS A 1 84 ? 18.291 2.517 -6.948 1.00 97.12 84 LYS A O 1
ATOM 699 N N . GLY A 1 85 ? 16.696 1.019 -6.464 1.00 95.94 85 GLY A N 1
ATOM 700 C CA . GLY A 1 85 ? 17.364 0.413 -5.305 1.00 95.94 85 GLY A CA 1
ATOM 701 C C . GLY A 1 85 ? 17.531 1.344 -4.098 1.00 95.94 85 GLY A C 1
ATOM 702 O O . GLY A 1 85 ? 18.387 1.091 -3.248 1.00 95.94 85 GLY A O 1
ATOM 703 N N . ARG A 1 86 ? 16.758 2.437 -4.027 1.00 94.50 86 ARG A N 1
ATOM 704 C CA . ARG A 1 86 ? 16.928 3.509 -3.028 1.00 94.50 86 ARG A CA 1
ATOM 705 C C . ARG A 1 86 ? 15.643 3.921 -2.301 1.00 94.50 86 ARG A C 1
ATOM 707 O O . ARG A 1 86 ? 15.683 4.903 -1.565 1.00 94.50 86 ARG A O 1
ATOM 714 N N . ALA A 1 87 ? 14.563 3.151 -2.462 1.00 96.19 87 ALA A N 1
ATOM 715 C CA . ALA A 1 87 ? 13.268 3.369 -1.822 1.00 96.19 87 ALA A CA 1
ATOM 716 C C . ALA A 1 87 ? 13.349 3.598 -0.315 1.00 96.19 87 ALA A C 1
ATOM 718 O O . ALA A 1 87 ? 13.933 2.815 0.445 1.00 96.19 87 ALA A O 1
ATOM 719 N N . ARG A 1 88 ? 12.674 4.661 0.102 1.00 94.31 88 ARG A N 1
ATOM 720 C CA . ARG A 1 88 ? 12.437 5.035 1.485 1.00 94.31 88 ARG A CA 1
ATOM 721 C C . ARG A 1 88 ? 11.030 5.618 1.593 1.00 94.31 88 ARG A C 1
ATOM 723 O O . ARG A 1 88 ? 10.503 6.099 0.592 1.00 94.31 88 ARG A O 1
ATOM 730 N N . GLY A 1 89 ? 10.472 5.537 2.788 1.00 92.19 89 GLY A N 1
ATOM 731 C CA . GLY A 1 89 ? 9.155 6.047 3.152 1.00 92.19 89 GLY A CA 1
ATOM 732 C C . GLY A 1 89 ? 8.789 5.577 4.553 1.00 92.19 89 GLY A C 1
ATOM 733 O O . GLY A 1 89 ? 9.517 4.754 5.123 1.00 92.19 89 GLY A O 1
ATOM 734 N N . ASP A 1 90 ? 7.677 6.046 5.096 1.00 89.94 90 ASP A N 1
ATOM 735 C CA . ASP A 1 90 ? 7.127 5.653 6.396 1.00 89.94 90 ASP A CA 1
ATOM 736 C C . ASP A 1 90 ? 5.732 5.014 6.262 1.00 89.94 90 ASP A C 1
ATOM 738 O O . ASP A 1 90 ? 5.614 4.005 5.567 1.00 89.94 90 ASP A O 1
ATOM 742 N N . CYS A 1 91 ? 4.706 5.409 7.019 1.00 93.50 91 CYS A N 1
ATOM 743 C CA . CYS A 1 91 ? 3.542 4.531 7.208 1.00 93.50 91 CYS A CA 1
ATOM 744 C C . CYS A 1 91 ? 2.517 4.642 6.064 1.00 93.50 91 CYS A C 1
ATOM 746 O O . CYS A 1 91 ? 2.029 3.622 5.565 1.00 93.50 91 CYS A O 1
ATOM 748 N N . GLU A 1 92 ? 2.278 5.859 5.587 1.00 94.31 92 GLU A N 1
ATOM 749 C CA . GLU A 1 92 ? 1.472 6.221 4.421 1.00 94.31 92 GLU A CA 1
ATOM 750 C C . GLU A 1 92 ? 2.022 5.622 3.131 1.00 94.31 92 GLU A C 1
ATOM 752 O O . GLU A 1 92 ? 1.294 4.916 2.439 1.00 94.31 92 GLU A O 1
ATOM 757 N N . ASP A 1 93 ? 3.306 5.825 2.847 1.00 95.38 93 ASP A N 1
ATOM 758 C CA . ASP A 1 93 ? 3.991 5.369 1.636 1.00 95.38 93 ASP A CA 1
ATOM 759 C C . ASP A 1 93 ? 3.830 3.855 1.424 1.00 95.38 93 ASP A C 1
ATOM 761 O O . ASP A 1 93 ? 3.472 3.370 0.345 1.00 95.38 93 ASP A O 1
ATOM 765 N N . TYR A 1 94 ? 4.036 3.083 2.496 1.00 97.44 94 TYR A N 1
ATOM 766 C CA . TYR A 1 94 ? 3.827 1.637 2.481 1.00 97.44 94 TYR A CA 1
ATOM 767 C C . TYR A 1 94 ? 2.341 1.274 2.341 1.00 97.44 94 TYR A C 1
ATOM 769 O O . TYR A 1 94 ? 2.027 0.295 1.660 1.00 97.44 94 TYR A O 1
ATOM 777 N N . ALA A 1 95 ? 1.431 2.013 2.986 1.00 97.56 95 ALA A N 1
ATOM 778 C CA . ALA A 1 95 ? -0.007 1.757 2.918 1.00 97.56 95 ALA A CA 1
ATOM 779 C C . ALA A 1 95 ? -0.574 2.020 1.513 1.00 97.56 95 ALA A C 1
ATOM 781 O O . ALA A 1 95 ? -1.317 1.186 0.998 1.00 97.56 95 ALA A O 1
ATOM 782 N N . VAL A 1 96 ? -0.181 3.129 0.880 1.00 97.88 96 VAL A N 1
ATOM 783 C CA . VAL A 1 96 ? -0.587 3.532 -0.473 1.00 97.88 96 VAL A CA 1
ATOM 784 C C . VAL A 1 96 ? -0.085 2.522 -1.502 1.00 97.88 96 VAL A C 1
ATOM 786 O O . VAL A 1 96 ? -0.895 1.966 -2.243 1.00 97.88 96 VAL A O 1
ATOM 789 N N . LEU A 1 97 ? 1.211 2.183 -1.494 1.00 98.62 97 LEU A N 1
ATOM 790 C CA . LEU A 1 97 ? 1.757 1.190 -2.426 1.00 98.62 97 LEU A CA 1
ATOM 791 C C . LEU A 1 97 ? 1.124 -0.197 -2.244 1.00 98.62 97 LEU A C 1
ATOM 793 O O . LEU A 1 97 ? 0.756 -0.837 -3.230 1.00 98.62 97 LEU A O 1
ATOM 797 N N . LEU A 1 98 ? 0.962 -0.672 -1.003 1.00 98.62 98 LEU A N 1
ATOM 798 C CA . LEU A 1 98 ? 0.330 -1.972 -0.762 1.00 98.62 98 LEU A CA 1
ATOM 799 C C . LEU A 1 98 ? -1.132 -1.992 -1.195 1.00 98.62 98 LEU A C 1
ATOM 801 O O . LEU A 1 98 ? -1.548 -2.962 -1.822 1.00 98.62 98 LEU A O 1
ATOM 805 N N . ALA A 1 99 ? -1.901 -0.947 -0.892 1.00 98.38 99 ALA A N 1
ATOM 806 C CA . ALA A 1 99 ? -3.295 -0.866 -1.299 1.00 98.38 99 ALA A CA 1
ATOM 807 C C . ALA A 1 99 ? -3.430 -0.847 -2.832 1.00 98.38 99 ALA A C 1
ATOM 809 O O . ALA A 1 99 ? -4.204 -1.632 -3.380 1.00 98.38 99 ALA A O 1
ATOM 810 N N . THR A 1 100 ? -2.613 -0.064 -3.543 1.00 98.56 100 THR A N 1
ATOM 811 C CA . THR A 1 100 ? -2.574 -0.064 -5.016 1.00 98.56 100 THR A CA 1
ATOM 812 C C . THR A 1 100 ? -2.235 -1.449 -5.574 1.00 98.56 100 THR A C 1
ATOM 814 O O . THR A 1 100 ? -2.995 -1.997 -6.378 1.00 98.56 100 THR A O 1
ATOM 817 N N . MET A 1 101 ? -1.151 -2.076 -5.097 1.00 98.75 101 MET A N 1
ATOM 818 C CA . MET A 1 101 ? -0.738 -3.405 -5.564 1.00 98.75 101 MET A CA 1
ATOM 819 C C . MET A 1 101 ? -1.769 -4.494 -5.237 1.00 98.75 101 MET A C 1
ATOM 821 O O . MET A 1 101 ? -2.010 -5.368 -6.068 1.00 98.75 101 MET A O 1
ATOM 825 N N . PHE A 1 102 ? -2.402 -4.465 -4.058 1.00 98.69 102 PHE A N 1
ATOM 826 C CA . PHE A 1 102 ? -3.465 -5.412 -3.711 1.00 98.69 102 PHE A CA 1
ATOM 827 C C . PHE A 1 102 ? -4.715 -5.201 -4.572 1.00 98.69 102 PHE A C 1
ATOM 829 O O . PHE A 1 102 ? -5.307 -6.186 -5.023 1.00 98.69 102 PHE A O 1
ATOM 836 N N . LYS A 1 103 ? -5.101 -3.949 -4.843 1.00 98.19 103 LYS A N 1
ATOM 837 C CA . LYS A 1 103 ? -6.264 -3.638 -5.679 1.00 98.19 103 LYS A CA 1
ATOM 838 C C . LYS A 1 103 ? -6.087 -4.184 -7.095 1.00 98.19 103 LYS A C 1
ATOM 840 O O . LYS A 1 103 ? -6.943 -4.929 -7.573 1.00 98.19 103 LYS A O 1
ATOM 845 N N . ALA A 1 104 ? -4.943 -3.895 -7.711 1.00 98.12 104 ALA A N 1
ATOM 846 C CA . ALA A 1 104 ? -4.553 -4.428 -9.014 1.00 98.12 104 ALA A CA 1
ATOM 847 C C . ALA A 1 104 ? -4.436 -5.964 -9.015 1.00 98.12 104 ALA A C 1
ATOM 849 O O . ALA A 1 104 ? -4.925 -6.648 -9.913 1.00 98.12 104 ALA A O 1
ATOM 850 N N . ALA A 1 105 ? -3.895 -6.548 -7.943 1.00 98.44 105 ALA A N 1
ATOM 851 C CA . ALA A 1 105 ? -3.811 -7.997 -7.784 1.00 98.44 105 ALA A CA 1
ATOM 852 C C . ALA A 1 105 ? -5.166 -8.703 -7.546 1.00 98.44 105 ALA A C 1
ATOM 854 O O . ALA A 1 105 ? -5.193 -9.925 -7.345 1.00 98.44 105 ALA A O 1
ATOM 855 N N . GLY A 1 106 ? -6.285 -7.971 -7.607 1.00 97.38 106 GLY A N 1
ATOM 856 C CA . GLY A 1 106 ? -7.648 -8.495 -7.551 1.00 97.38 106 GLY A CA 1
ATOM 857 C C . GLY A 1 106 ? -8.222 -8.652 -6.144 1.00 97.38 106 GLY A C 1
ATOM 858 O O . GLY A 1 106 ? -9.206 -9.373 -5.984 1.00 97.38 106 GLY A O 1
ATOM 859 N N . TYR A 1 107 ? -7.631 -8.015 -5.130 1.00 98.19 107 TYR A N 1
ATOM 860 C CA . TYR A 1 107 ? -8.168 -8.016 -3.768 1.00 98.19 107 TYR A CA 1
ATOM 861 C C . TYR A 1 107 ? -9.074 -6.819 -3.500 1.00 98.19 107 TYR A C 1
ATOM 863 O O . TYR A 1 107 ? -8.909 -5.731 -4.057 1.00 98.19 107 TYR A O 1
ATOM 871 N N . ARG A 1 108 ? -9.977 -7.002 -2.536 1.00 97.50 108 ARG A N 1
ATOM 872 C CA . ARG A 1 108 ? -10.521 -5.883 -1.767 1.00 97.50 108 ARG A CA 1
ATOM 873 C C . ARG A 1 108 ? -9.490 -5.444 -0.737 1.00 97.50 108 ARG A C 1
ATOM 875 O O . ARG A 1 108 ? -8.822 -6.266 -0.105 1.00 97.50 108 ARG A O 1
ATOM 882 N N . THR A 1 109 ? -9.331 -4.137 -0.610 1.00 97.69 109 THR A N 1
ATOM 883 C CA . THR A 1 109 ? -8.287 -3.506 0.192 1.00 97.69 109 THR A CA 1
ATOM 884 C C . THR A 1 109 ? -8.784 -2.156 0.687 1.00 97.69 109 THR A C 1
ATOM 886 O O . THR A 1 109 ? -9.643 -1.530 0.066 1.00 97.69 109 THR A O 1
ATOM 889 N N . ALA A 1 110 ? -8.277 -1.744 1.838 1.00 96.12 110 ALA A N 1
ATOM 890 C CA . ALA A 1 110 ? -8.645 -0.509 2.504 1.00 96.12 110 ALA A CA 1
ATOM 891 C C . ALA A 1 110 ? -7.390 0.133 3.094 1.00 96.12 110 ALA A C 1
ATOM 893 O O . ALA A 1 110 ? -6.423 -0.571 3.394 1.00 96.12 110 ALA A O 1
ATOM 894 N N . ILE A 1 111 ? -7.420 1.442 3.320 1.00 95.62 111 ILE A N 1
ATOM 895 C CA . ILE A 1 111 ? -6.474 2.091 4.235 1.00 95.62 111 ILE A CA 1
ATOM 896 C C . ILE A 1 111 ? -7.167 2.251 5.587 1.00 95.62 111 ILE A C 1
ATOM 898 O O . ILE A 1 111 ? -8.370 2.502 5.654 1.00 95.62 111 ILE A O 1
ATOM 902 N N . ILE A 1 112 ? -6.409 2.074 6.664 1.00 91.81 112 ILE A N 1
ATOM 903 C CA . ILE A 1 112 ? -6.840 2.298 8.042 1.00 91.81 112 ILE A CA 1
ATOM 904 C C . ILE A 1 112 ? -5.931 3.346 8.683 1.00 91.81 112 ILE A C 1
ATOM 906 O O . ILE A 1 112 ? -4.705 3.234 8.625 1.00 91.81 112 ILE A O 1
ATOM 910 N N . LEU A 1 113 ? -6.545 4.359 9.290 1.00 90.69 113 LEU A N 1
ATOM 911 C CA . LEU A 1 113 ? -5.873 5.374 10.089 1.00 90.69 113 LEU A CA 1
ATOM 912 C C . LEU A 1 113 ? -6.167 5.125 11.567 1.00 90.69 113 LEU A C 1
ATOM 914 O O . LEU A 1 113 ? -7.316 4.941 11.983 1.00 90.69 113 LEU A O 1
ATOM 918 N N . ILE A 1 114 ? -5.097 5.143 12.349 1.00 86.81 114 ILE A N 1
ATOM 919 C CA . ILE A 1 114 ? -5.092 5.103 13.811 1.00 86.81 114 ILE A CA 1
ATOM 920 C C . ILE A 1 114 ? -4.259 6.303 14.308 1.00 86.81 114 ILE A C 1
ATOM 922 O O . ILE A 1 114 ? -3.594 6.955 13.498 1.00 86.81 114 ILE A O 1
ATOM 926 N N . PRO A 1 115 ? -4.266 6.655 15.607 1.00 83.38 115 PRO A N 1
ATOM 927 C CA . PRO A 1 115 ? -3.589 7.862 16.077 1.00 83.38 115 PRO A CA 1
ATOM 928 C C . PRO A 1 115 ? -2.081 7.868 15.762 1.00 83.38 115 PRO A C 1
ATOM 930 O O . PRO A 1 115 ? -1.307 7.145 16.388 1.00 83.38 115 PRO A O 1
ATOM 933 N N 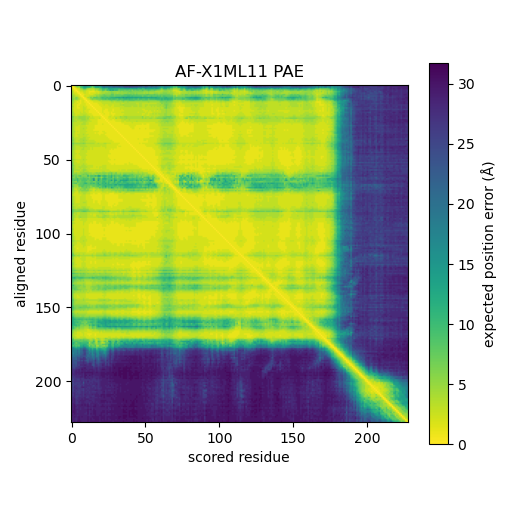. GLY A 1 116 ? -1.681 8.713 14.804 1.00 84.06 116 GLY A N 1
ATOM 934 C CA . GLY A 1 116 ? -0.293 8.890 14.367 1.00 84.06 116 GLY A CA 1
ATOM 935 C C . GLY A 1 116 ? 0.282 7.758 13.509 1.00 84.06 116 GLY A C 1
ATOM 936 O O . GLY A 1 116 ? 1.497 7.584 13.526 1.00 84.06 116 GLY A O 1
ATOM 937 N N . HIS A 1 117 ? -0.552 6.955 12.830 1.00 90.31 117 HIS A N 1
ATOM 938 C CA . HIS A 1 117 ? -0.077 5.874 11.953 1.00 90.31 117 HIS A CA 1
ATOM 939 C C . HIS A 1 117 ? -1.129 5.438 10.918 1.00 90.31 117 HIS A C 1
ATOM 941 O O . HIS A 1 117 ? -2.321 5.349 11.225 1.00 90.31 117 HIS A O 1
ATOM 947 N N . ALA A 1 118 ? -0.672 5.097 9.714 1.00 92.38 118 ALA A N 1
ATOM 948 C CA . ALA A 1 118 ? -1.466 4.545 8.620 1.00 92.38 118 ALA A CA 1
ATOM 949 C C . ALA A 1 118 ? -1.034 3.107 8.286 1.00 92.38 118 ALA A C 1
ATOM 951 O O . ALA A 1 118 ? 0.134 2.739 8.404 1.00 92.38 118 ALA A O 1
ATOM 952 N N . ALA A 1 119 ? -1.978 2.276 7.843 1.00 94.81 119 ALA A N 1
ATOM 953 C CA . ALA A 1 119 ? -1.680 0.941 7.331 1.00 94.81 119 ALA A CA 1
ATOM 954 C C . ALA A 1 119 ? -2.640 0.535 6.206 1.00 94.81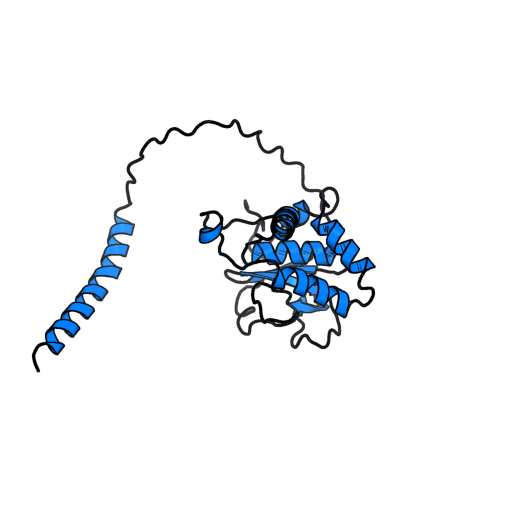 119 ALA A C 1
ATOM 956 O O . ALA A 1 119 ? -3.756 1.045 6.101 1.00 94.81 119 ALA A O 1
ATOM 957 N N . ALA A 1 120 ? -2.223 -0.433 5.390 1.00 97.44 120 ALA A N 1
ATOM 958 C CA . ALA A 1 120 ? -3.121 -1.135 4.483 1.00 97.44 120 ALA A CA 1
ATOM 959 C C . ALA A 1 120 ? -3.841 -2.286 5.207 1.00 97.44 120 ALA A C 1
ATOM 961 O O . ALA A 1 120 ? -3.282 -2.960 6.080 1.00 97.44 120 ALA A O 1
ATOM 962 N N . LEU A 1 121 ? -5.070 -2.559 4.781 1.00 96.94 121 LEU A N 1
ATOM 963 C CA . LEU A 1 121 ? -5.813 -3.786 5.046 1.00 96.94 121 LEU A CA 1
ATOM 964 C C . LEU A 1 121 ? -6.056 -4.524 3.729 1.00 96.94 121 LEU A C 1
ATOM 966 O O . LEU A 1 121 ? -6.266 -3.906 2.685 1.00 96.94 121 LEU A O 1
ATOM 970 N N . VAL A 1 122 ? -6.105 -5.850 3.787 1.00 98.00 122 VAL A N 1
ATOM 971 C CA . VAL A 1 122 ? -6.472 -6.702 2.648 1.00 98.00 122 VAL A CA 1
ATOM 972 C C . VAL A 1 122 ? -7.520 -7.723 3.083 1.00 98.00 122 VAL A C 1
ATOM 974 O O . VAL A 1 122 ? -7.417 -8.304 4.165 1.00 98.00 122 VAL A O 1
ATOM 977 N N . HIS A 1 123 ? -8.560 -7.927 2.276 1.00 97.56 123 HIS A N 1
ATOM 978 C CA . HIS A 1 123 ? -9.603 -8.910 2.568 1.00 97.56 123 HIS A CA 1
ATOM 979 C C . HIS A 1 123 ? -9.130 -10.308 2.153 1.00 97.56 123 HIS A C 1
ATOM 981 O O . HIS A 1 123 ? -8.977 -10.599 0.968 1.00 97.56 123 HIS A O 1
ATOM 987 N N . LEU A 1 124 ? -8.848 -11.158 3.143 1.00 96.94 124 LEU A N 1
ATOM 988 C CA . LEU A 1 124 ? -8.346 -12.526 2.976 1.00 96.94 124 LEU A CA 1
ATOM 989 C C . LEU A 1 124 ? -9.070 -13.481 3.951 1.00 96.94 124 LEU A C 1
ATOM 991 O O . LEU A 1 124 ? -8.456 -14.006 4.891 1.00 96.94 124 LEU A O 1
ATOM 995 N N . PRO A 1 125 ? -10.385 -13.705 3.773 1.00 94.75 125 PRO A N 1
ATOM 996 C CA . PRO A 1 125 ? -11.175 -14.549 4.664 1.00 94.75 125 PRO A CA 1
ATOM 997 C C . PRO A 1 125 ? -10.624 -15.981 4.697 1.00 94.75 125 PRO A C 1
ATOM 999 O O . PRO A 1 125 ? -10.565 -16.657 3.677 1.00 94.75 125 PRO A O 1
ATOM 1002 N N . GLY A 1 126 ? -10.230 -16.456 5.884 1.00 92.31 126 GLY A N 1
ATOM 1003 C CA . GLY A 1 126 ? -9.658 -17.796 6.077 1.00 92.31 126 GLY A CA 1
ATOM 1004 C C . GLY A 1 126 ? -8.126 -17.882 6.009 1.00 92.31 126 GLY A C 1
ATOM 1005 O O . GLY A 1 126 ? -7.576 -18.975 6.166 1.00 92.31 126 GLY A O 1
ATOM 1006 N N . TYR A 1 127 ? -7.412 -16.762 5.843 1.00 96.50 127 TYR A N 1
ATOM 1007 C CA . TYR A 1 127 ? -5.945 -16.727 5.806 1.00 96.50 127 TYR A CA 1
ATOM 1008 C C . TYR A 1 127 ? -5.292 -17.144 7.140 1.00 96.50 127 TYR A C 1
ATOM 1010 O O . TYR A 1 127 ? -5.107 -16.355 8.067 1.00 96.50 127 TYR A O 1
ATOM 1018 N N . ARG A 1 128 ? -4.894 -18.418 7.226 1.00 92.94 128 ARG A N 1
ATOM 1019 C CA . ARG A 1 128 ? -4.495 -19.112 8.470 1.00 92.94 128 ARG A CA 1
ATOM 1020 C C . ARG A 1 128 ? -3.260 -18.562 9.200 1.00 92.94 128 ARG A C 1
ATOM 1022 O O . ARG A 1 128 ? -2.994 -19.008 10.314 1.00 92.94 128 ARG A O 1
ATOM 1029 N N . LYS A 1 129 ? -2.474 -17.669 8.588 1.00 93.00 129 LYS A N 1
ATOM 1030 C CA . LYS A 1 129 ? -1.293 -17.054 9.228 1.00 93.00 129 LYS A CA 1
ATOM 1031 C C . LYS A 1 129 ? -1.638 -15.766 9.987 1.00 93.00 129 LYS A C 1
ATOM 1033 O O . LYS A 1 129 ? -0.890 -15.400 10.895 1.00 93.00 129 LYS A O 1
ATOM 1038 N N . ALA A 1 130 ? -2.765 -15.117 9.680 1.00 90.25 130 ALA A N 1
ATOM 1039 C CA . ALA A 1 130 ? -3.297 -14.052 10.523 1.00 90.25 130 ALA A CA 1
ATOM 1040 C C . ALA A 1 130 ? -3.831 -14.641 11.837 1.00 90.25 130 ALA A C 1
ATOM 1042 O O . ALA A 1 130 ? -4.521 -15.660 11.847 1.00 90.25 130 ALA A O 1
ATOM 1043 N N . ARG A 1 131 ? -3.507 -13.989 12.959 1.00 82.94 131 ARG A N 1
ATOM 1044 C CA . ARG A 1 131 ? -4.029 -14.360 14.291 1.00 82.94 131 ARG A CA 1
ATOM 1045 C C . ARG A 1 131 ? -5.307 -13.613 14.663 1.00 82.94 131 ARG A C 1
ATOM 1047 O O . ARG A 1 131 ? -6.043 -14.071 15.530 1.00 82.94 131 ARG A O 1
ATOM 1054 N N . THR A 1 132 ? -5.547 -12.486 14.003 1.00 85.62 132 THR A N 1
ATOM 1055 C CA . THR A 1 132 ? -6.692 -11.606 14.214 1.00 85.62 132 THR A CA 1
ATOM 1056 C C . THR A 1 132 ? -7.236 -11.220 12.849 1.00 85.62 132 THR A C 1
ATOM 1058 O O . THR A 1 132 ? -6.470 -10.786 11.989 1.00 85.62 132 THR A O 1
ATOM 1061 N N . PHE A 1 133 ? -8.546 -11.357 12.672 1.00 87.81 133 PHE A N 1
ATOM 1062 C CA . PHE A 1 133 ? -9.271 -10.787 11.543 1.00 87.81 133 PHE A CA 1
ATOM 1063 C C . PHE A 1 133 ? -10.055 -9.582 12.044 1.00 87.81 133 PHE A C 1
ATOM 1065 O O . PHE A 1 133 ? -10.692 -9.650 13.096 1.00 87.81 133 PHE A O 1
ATOM 1072 N N . LEU A 1 134 ? -9.988 -8.484 11.304 1.00 89.62 134 LEU A N 1
ATOM 1073 C CA . LEU A 1 134 ? -10.796 -7.305 11.559 1.00 89.62 134 LEU A CA 1
ATOM 1074 C C . LEU A 1 134 ? -12.164 -7.476 10.895 1.00 89.62 134 LEU A C 1
ATOM 1076 O O . LEU A 1 134 ? -12.311 -8.203 9.905 1.00 89.62 134 LEU A O 1
ATOM 1080 N N . THR A 1 135 ? -13.155 -6.791 11.456 1.00 88.00 135 THR A N 1
ATOM 1081 C CA . THR A 1 135 ? -14.489 -6.665 10.873 1.00 88.00 135 THR A CA 1
ATOM 1082 C C . THR A 1 135 ? -14.662 -5.229 10.406 1.00 88.00 135 THR A C 1
ATOM 1084 O O . THR A 1 135 ? -14.512 -4.307 11.204 1.00 88.00 135 THR A O 1
ATOM 1087 N N . PHE A 1 136 ? -14.971 -5.041 9.127 1.00 78.69 136 PHE A N 1
ATOM 1088 C CA . PHE A 1 136 ? -15.139 -3.736 8.494 1.00 78.69 136 PHE A CA 1
ATOM 1089 C C . PHE A 1 136 ? -16.422 -3.771 7.656 1.00 78.69 136 PHE A C 1
ATOM 1091 O O . PHE A 1 136 ? -16.709 -4.778 7.014 1.00 78.69 136 PHE A O 1
ATOM 1098 N N . HIS A 1 137 ? -17.265 -2.741 7.784 1.00 80.19 137 HIS A N 1
ATOM 1099 C CA . HIS A 1 137 ? -18.646 -2.717 7.266 1.00 80.19 137 HIS A CA 1
ATOM 1100 C C . HIS A 1 137 ? -19.489 -3.977 7.585 1.00 80.19 137 HIS A C 1
ATOM 1102 O O . HIS A 1 137 ? -20.345 -4.392 6.812 1.00 80.19 137 HIS A O 1
ATOM 1108 N N . GLY A 1 138 ? -19.265 -4.588 8.757 1.00 81.81 138 GLY A N 1
ATOM 1109 C CA . GLY A 1 138 ? -19.968 -5.802 9.203 1.00 81.81 138 GLY A CA 1
ATOM 1110 C C . GLY A 1 138 ? -19.408 -7.116 8.645 1.00 81.81 138 GLY A C 1
ATOM 1111 O O . GLY A 1 138 ? -19.821 -8.188 9.082 1.00 81.81 138 GLY A O 1
ATOM 1112 N N . GLU A 1 139 ? -18.429 -7.056 7.744 1.00 87.75 139 GLU A N 1
ATOM 1113 C CA . GLU A 1 139 ? -17.794 -8.217 7.131 1.00 87.75 139 GLU A CA 1
ATOM 1114 C C . GLU A 1 139 ? -16.448 -8.529 7.794 1.00 87.75 139 GLU A C 1
ATOM 1116 O O . GLU A 1 139 ? -15.612 -7.645 7.978 1.00 87.75 139 GLU A O 1
ATOM 1121 N N . SER A 1 140 ? -16.225 -9.794 8.155 1.00 91.69 140 SER A N 1
ATOM 1122 C CA . SER A 1 140 ? -14.945 -10.264 8.701 1.00 91.69 140 SER A CA 1
ATOM 1123 C C . SER A 1 140 ? -14.017 -10.798 7.602 1.00 91.69 140 SER A C 1
ATOM 1125 O O . SER A 1 140 ? -14.420 -10.981 6.454 1.00 91.69 140 SER A O 1
ATOM 1127 N N . GLY A 1 141 ? -12.762 -11.072 7.954 1.00 92.62 141 GLY A N 1
ATOM 1128 C CA . GLY A 1 141 ? -11.734 -11.548 7.021 1.00 92.62 141 GLY A CA 1
ATOM 1129 C C . GLY A 1 141 ? -10.725 -10.481 6.593 1.00 92.62 141 GLY A C 1
ATOM 1130 O O . GLY A 1 141 ? -9.832 -10.780 5.806 1.00 92.62 141 GLY A O 1
ATOM 1131 N N . TRP A 1 142 ? -10.817 -9.261 7.126 1.00 96.50 142 TRP A N 1
ATOM 1132 C CA . TRP A 1 142 ? -9.834 -8.207 6.882 1.00 96.50 142 TRP A CA 1
ATOM 1133 C C . TRP A 1 142 ? -8.548 -8.461 7.671 1.00 96.50 142 TRP A C 1
ATOM 1135 O O . TRP A 1 142 ? -8.578 -8.712 8.877 1.00 96.50 142 TRP A O 1
ATOM 1145 N N . VAL A 1 143 ? -7.409 -8.402 6.988 1.00 96.94 143 VAL A N 1
ATOM 1146 C CA . VAL A 1 143 ? -6.085 -8.735 7.519 1.00 96.94 143 VAL A CA 1
ATOM 1147 C C . VAL A 1 143 ? -5.200 -7.490 7.518 1.00 96.94 143 VAL A C 1
ATOM 1149 O O . VAL A 1 143 ? -5.117 -6.783 6.515 1.00 96.94 143 VAL A O 1
ATOM 1152 N N . TRP A 1 144 ? -4.521 -7.237 8.642 1.00 96.12 144 TRP A N 1
ATOM 1153 C CA . TRP A 1 144 ? -3.566 -6.132 8.795 1.00 96.12 144 TRP A CA 1
ATOM 1154 C C . TRP A 1 144 ? -2.336 -6.343 7.902 1.00 96.12 144 TRP A C 1
ATOM 1156 O O . TRP A 1 144 ? -1.649 -7.364 8.018 1.00 96.12 144 TRP A O 1
ATOM 1166 N N . ALA A 1 145 ? -2.050 -5.380 7.027 1.00 96.81 145 ALA A N 1
ATOM 1167 C CA . ALA A 1 145 ? -0.984 -5.443 6.032 1.00 96.81 145 ALA A CA 1
ATOM 1168 C C . ALA A 1 145 ? 0.002 -4.270 6.175 1.00 96.81 145 ALA A C 1
ATOM 1170 O O . ALA A 1 145 ? 0.336 -3.589 5.216 1.00 96.81 145 ALA A O 1
ATOM 1171 N N . GLU A 1 146 ? 0.514 -4.044 7.383 1.00 93.94 146 GLU A N 1
ATOM 1172 C CA . GLU A 1 146 ? 1.599 -3.087 7.625 1.00 93.94 146 GLU A CA 1
ATOM 1173 C C . GLU A 1 146 ? 2.972 -3.736 7.384 1.00 93.94 146 GLU A C 1
ATOM 1175 O O . GLU A 1 146 ? 3.354 -4.690 8.071 1.00 93.94 146 GLU A O 1
ATOM 1180 N N . ALA A 1 147 ? 3.725 -3.222 6.411 1.00 94.81 147 ALA A N 1
ATOM 1181 C CA . ALA A 1 147 ? 5.034 -3.746 6.004 1.00 94.81 147 ALA A CA 1
ATOM 1182 C C .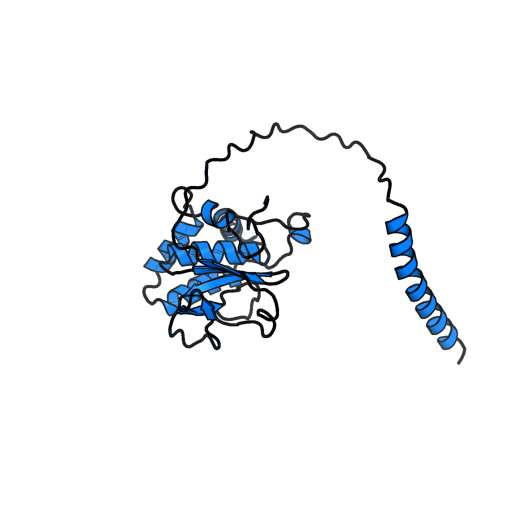 ALA A 1 147 ? 6.241 -2.905 6.482 1.00 94.81 147 ALA A C 1
ATOM 1184 O O . ALA A 1 147 ? 7.380 -3.214 6.134 1.00 94.81 147 ALA A O 1
ATOM 1185 N N . THR A 1 148 ? 6.026 -1.889 7.322 1.00 93.25 148 THR A N 1
ATOM 1186 C CA . THR A 1 148 ? 7.085 -1.067 7.952 1.00 93.25 148 THR A CA 1
ATOM 1187 C C . THR A 1 148 ? 8.072 -1.932 8.765 1.00 93.25 148 THR A C 1
ATOM 1189 O O . THR A 1 148 ? 9.294 -1.751 8.734 1.00 93.25 148 THR A O 1
ATOM 1192 N N . GLY A 1 149 ? 7.547 -2.933 9.480 1.00 90.38 149 GLY A N 1
ATOM 1193 C CA . GLY A 1 149 ? 8.303 -3.837 10.335 1.00 90.38 149 GLY A CA 1
ATOM 1194 C C . GLY A 1 149 ? 8.952 -4.979 9.556 1.00 90.38 149 GLY A C 1
ATOM 1195 O O . GLY A 1 149 ? 8.317 -5.995 9.288 1.00 90.38 149 GLY A O 1
ATOM 1196 N N . ARG A 1 150 ? 10.264 -4.882 9.302 1.00 89.62 150 ARG A N 1
ATOM 1197 C CA . ARG A 1 150 ? 11.073 -5.857 8.524 1.00 89.62 150 ARG A CA 1
ATOM 1198 C C . ARG A 1 150 ? 10.988 -7.338 8.941 1.00 89.62 150 ARG A C 1
ATOM 1200 O O . ARG A 1 150 ? 11.486 -8.194 8.218 1.00 89.62 150 ARG A O 1
ATOM 1207 N N . ARG A 1 151 ? 10.450 -7.657 10.123 1.00 90.56 151 ARG A N 1
ATOM 1208 C CA . ARG A 1 151 ? 10.291 -9.035 10.640 1.00 90.56 151 ARG A CA 1
ATOM 1209 C C . ARG A 1 151 ? 8.833 -9.468 10.787 1.00 90.56 151 ARG A C 1
ATOM 1211 O O . ARG A 1 151 ? 8.581 -10.615 11.150 1.00 90.56 151 ARG A O 1
ATOM 1218 N N . ASN A 1 152 ? 7.892 -8.570 10.527 1.00 91.75 152 ASN A N 1
ATOM 1219 C CA . ASN A 1 152 ? 6.478 -8.849 10.679 1.00 91.75 152 ASN A CA 1
ATOM 1220 C C . ASN A 1 152 ? 5.992 -9.637 9.446 1.00 91.75 152 ASN A C 1
ATOM 1222 O O . ASN A 1 152 ? 6.389 -9.329 8.315 1.00 91.75 152 ASN A O 1
ATOM 1226 N N . PRO A 1 153 ? 5.209 -10.712 9.634 1.00 95.06 153 PRO A N 1
ATOM 1227 C CA . PRO A 1 153 ? 4.464 -11.342 8.552 1.00 95.06 153 PRO A CA 1
ATOM 1228 C C . PRO A 1 153 ? 3.159 -10.582 8.275 1.00 95.06 153 PRO A C 1
ATOM 1230 O O . PRO A 1 153 ? 2.615 -9.916 9.158 1.00 95.06 153 PRO A O 1
ATOM 1233 N N . LEU A 1 154 ? 2.605 -10.769 7.075 1.00 97.50 154 LEU A N 1
ATOM 1234 C CA . LEU A 1 154 ? 1.241 -10.353 6.743 1.00 97.50 154 LEU A CA 1
ATOM 1235 C C . LEU A 1 154 ? 0.253 -10.911 7.783 1.00 97.50 154 LEU A C 1
ATOM 1237 O O . LEU A 1 154 ? 0.283 -12.108 8.082 1.00 97.50 154 LEU A O 1
ATOM 1241 N N . GLY A 1 155 ? -0.615 -10.054 8.325 1.00 95.19 155 GLY A N 1
ATOM 1242 C CA . GLY A 1 155 ? -1.550 -10.392 9.402 1.00 95.19 155 GLY A CA 1
ATOM 1243 C C . GLY A 1 155 ? -0.993 -10.272 10.823 1.00 95.19 155 GLY A C 1
ATOM 1244 O O . GLY A 1 155 ? -1.662 -10.688 11.773 1.00 95.19 155 GLY A O 1
ATOM 1245 N N . TRP A 1 156 ? 0.205 -9.706 11.001 1.00 93.56 156 TRP A N 1
ATOM 1246 C CA . TRP A 1 156 ? 0.704 -9.296 12.313 1.00 93.56 156 TRP A CA 1
ATOM 1247 C C . TRP A 1 156 ? 0.099 -7.949 12.722 1.00 93.56 156 TRP A C 1
ATOM 1249 O O . TRP A 1 156 ? 0.525 -6.904 12.245 1.00 93.56 156 TRP A O 1
ATOM 1259 N N . LEU A 1 157 ? -0.894 -7.979 13.610 1.00 88.81 157 LEU A N 1
ATOM 1260 C CA . LEU A 1 157 ? -1.510 -6.785 14.190 1.00 88.81 157 LEU A CA 1
ATOM 1261 C C . LEU A 1 157 ? -0.749 -6.354 15.466 1.00 88.81 157 LEU A C 1
ATOM 1263 O O . LEU A 1 157 ? -0.644 -7.165 16.396 1.00 88.81 157 LEU A O 1
ATOM 1267 N N . PRO A 1 158 ? -0.259 -5.103 15.578 1.00 82.62 158 PRO A N 1
ATOM 1268 C CA . PRO A 1 158 ? 0.328 -4.601 16.818 1.00 82.62 158 PRO A CA 1
ATOM 1269 C C . PRO A 1 158 ? -0.712 -4.565 17.952 1.00 82.62 158 PRO A C 1
ATOM 1271 O O . PRO A 1 158 ? -1.813 -4.049 17.773 1.00 82.62 158 PRO A O 1
ATOM 1274 N N . GLN A 1 159 ? -0.358 -5.025 19.160 1.00 75.88 159 GLN A N 1
ATOM 1275 C CA . GLN A 1 159 ? -1.285 -5.101 20.313 1.00 75.88 159 GLN A CA 1
ATOM 1276 C C . GLN A 1 159 ? -1.974 -3.774 20.684 1.00 75.88 159 GLN A C 1
ATOM 1278 O O . GLN A 1 159 ? -3.028 -3.786 21.319 1.00 75.88 159 GLN A O 1
ATOM 1283 N N . LYS A 1 160 ? -1.361 -2.637 20.331 1.00 76.88 160 LYS A N 1
ATOM 1284 C CA . LYS A 1 160 ? -1.874 -1.291 20.614 1.00 76.88 160 LYS A CA 1
ATOM 1285 C C . LYS A 1 160 ? -2.488 -0.582 19.404 1.00 76.88 160 LYS A C 1
ATOM 1287 O O . LYS A 1 160 ? -3.021 0.502 19.589 1.00 76.88 160 LYS A O 1
ATOM 1292 N N . ALA A 1 161 ? -2.441 -1.170 18.204 1.00 73.88 161 ALA A N 1
ATOM 1293 C CA . ALA A 1 161 ? -2.875 -0.498 16.975 1.00 73.88 161 ALA A CA 1
ATOM 1294 C C . ALA A 1 161 ? -4.331 -0.009 17.052 1.00 73.88 161 ALA A C 1
ATOM 1296 O O . ALA A 1 161 ? -4.637 1.093 16.627 1.00 73.88 161 ALA A O 1
ATOM 1297 N N . LEU A 1 162 ? -5.213 -0.798 17.669 1.00 78.62 162 LEU A N 1
ATOM 1298 C CA . LEU A 1 162 ? -6.644 -0.493 17.785 1.00 78.62 162 LEU A CA 1
ATOM 1299 C C . LEU A 1 162 ? -7.024 0.131 19.143 1.00 78.62 162 LEU A C 1
ATOM 1301 O O . LEU A 1 162 ? -8.174 0.054 19.567 1.00 78.62 162 LEU A O 1
ATOM 1305 N N . GLN A 1 163 ? -6.060 0.713 19.869 1.00 75.38 163 GLN A N 1
ATOM 1306 C CA . GLN A 1 163 ? -6.300 1.403 21.145 1.00 75.38 163 GLN A CA 1
ATOM 1307 C C . GLN A 1 163 ? -6.528 2.905 20.908 1.00 75.38 163 GLN A C 1
ATOM 1309 O O . GLN A 1 163 ? -5.710 3.738 21.293 1.00 75.38 163 GLN A O 1
ATOM 1314 N N . GLY A 1 164 ? -7.642 3.251 20.262 1.00 73.88 164 GLY A N 1
ATOM 1315 C CA . GLY A 1 164 ? -8.020 4.636 19.974 1.00 73.88 164 GLY A CA 1
ATOM 1316 C C . GLY A 1 164 ? -9.133 4.745 18.934 1.00 73.88 164 GLY A C 1
ATOM 1317 O O . GLY A 1 164 ? -9.656 3.733 18.464 1.00 73.88 164 GLY A O 1
ATOM 1318 N N . GLN A 1 165 ? -9.482 5.978 18.554 1.00 78.81 165 GLN A N 1
ATOM 1319 C CA . GLN A 1 165 ? -10.339 6.213 17.390 1.00 78.81 165 GLN A CA 1
ATOM 1320 C C . GLN A 1 165 ? -9.651 5.634 16.150 1.00 78.81 165 GLN A C 1
ATOM 1322 O O . GLN A 1 165 ? -8.474 5.888 15.908 1.00 78.81 165 GLN A O 1
ATOM 1327 N N . THR A 1 166 ? -10.390 4.820 15.406 1.00 85.56 166 THR A N 1
ATOM 1328 C CA . THR A 1 166 ? -9.913 4.100 14.228 1.00 85.56 166 THR A CA 1
ATOM 1329 C C . THR A 1 166 ? -10.898 4.369 13.104 1.00 85.56 166 THR A C 1
ATOM 1331 O O . THR A 1 166 ? -12.095 4.156 13.294 1.00 85.56 166 THR A O 1
ATOM 1334 N N . ILE A 1 167 ? -10.406 4.821 11.955 1.00 89.12 167 ILE A N 1
ATOM 1335 C CA . ILE A 1 167 ? -11.216 5.049 10.753 1.00 89.12 167 ILE A CA 1
ATOM 1336 C C . ILE A 1 167 ? -10.583 4.298 9.584 1.00 89.12 167 ILE A C 1
ATOM 1338 O O . ILE A 1 167 ? -9.361 4.245 9.461 1.00 89.12 167 ILE A O 1
ATOM 1342 N N . ALA A 1 168 ? -11.402 3.671 8.747 1.00 91.50 168 ALA A N 1
ATOM 1343 C CA . ALA A 1 168 ? -10.950 2.888 7.602 1.00 91.50 168 ALA A CA 1
ATOM 1344 C C . ALA A 1 168 ? -11.787 3.238 6.369 1.00 91.50 168 ALA A C 1
ATOM 1346 O O . ALA A 1 168 ? -12.974 3.532 6.495 1.00 91.50 168 ALA A O 1
ATOM 1347 N N . PHE A 1 169 ? -11.162 3.202 5.194 1.00 93.00 169 PHE A N 1
ATOM 1348 C CA . PHE A 1 169 ? -11.782 3.529 3.911 1.00 93.00 169 PHE A CA 1
ATOM 1349 C C . PHE A 1 169 ? -11.511 2.397 2.914 1.00 93.00 169 PHE A C 1
ATOM 1351 O O . PHE A 1 169 ? -10.347 2.123 2.604 1.00 93.00 169 PHE A O 1
ATOM 1358 N N . GLU A 1 170 ? -12.561 1.721 2.427 1.00 94.94 170 GLU A N 1
ATOM 1359 C CA . GLU A 1 170 ? -12.417 0.698 1.383 1.00 94.94 170 GLU A CA 1
ATOM 1360 C C . GLU A 1 170 ? -12.173 1.348 0.021 1.00 94.94 170 GLU A C 1
ATOM 1362 O O . GLU A 1 170 ? -12.919 2.217 -0.420 1.00 94.94 170 GLU A O 1
ATOM 1367 N N . ILE A 1 171 ? -11.162 0.866 -0.697 1.00 94.44 171 ILE A N 1
ATOM 1368 C CA . ILE A 1 171 ? -10.912 1.257 -2.083 1.00 94.44 171 ILE A CA 1
ATOM 1369 C C . ILE A 1 171 ? -11.790 0.360 -2.965 1.00 94.44 171 ILE A C 1
ATOM 1371 O O . ILE A 1 171 ? -11.333 -0.626 -3.550 1.00 94.44 171 ILE A O 1
ATOM 1375 N N . GLU A 1 172 ? -13.094 0.649 -3.007 1.00 88.38 172 GLU A N 1
ATOM 1376 C CA . GLU A 1 172 ? -14.098 -0.166 -3.712 1.00 88.38 172 GLU A CA 1
ATOM 1377 C C . GLU A 1 172 ? -13.873 -0.186 -5.231 1.00 88.38 172 GLU A C 1
ATOM 1379 O O . GLU A 1 172 ? -13.922 -1.237 -5.876 1.00 88.38 172 GLU A O 1
ATOM 1384 N N . ARG A 1 173 ? -13.551 0.973 -5.806 1.00 83.94 173 ARG A N 1
ATOM 1385 C CA . ARG A 1 173 ? -13.305 1.210 -7.235 1.00 83.94 173 ARG A CA 1
ATOM 1386 C C . ARG A 1 173 ? -12.192 2.237 -7.393 1.00 83.94 173 ARG A C 1
ATOM 1388 O O . ARG A 1 173 ? -11.854 2.915 -6.433 1.00 83.94 173 ARG A O 1
ATOM 1395 N N . ALA A 1 174 ? -11.629 2.341 -8.591 1.00 77.81 174 ALA A N 1
ATOM 1396 C CA . ALA A 1 174 ? -10.851 3.521 -8.936 1.00 77.81 174 ALA A CA 1
ATOM 1397 C C . ALA A 1 174 ? -11.785 4.730 -9.098 1.00 77.81 174 ALA A C 1
ATOM 1399 O O . ALA A 1 174 ? -12.943 4.569 -9.495 1.00 77.81 174 ALA A O 1
ATOM 1400 N N . GLU A 1 175 ? -11.268 5.919 -8.815 1.00 81.31 175 GLU A N 1
ATOM 1401 C CA . GLU A 1 175 ? -11.965 7.189 -8.987 1.00 81.31 175 GLU 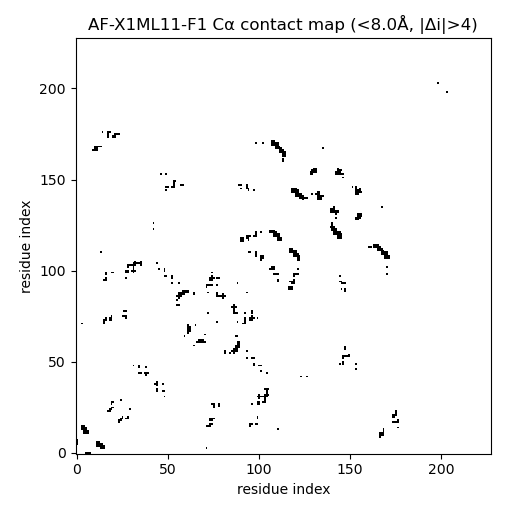A CA 1
ATOM 1402 C C . GLU A 1 175 ? -11.126 8.073 -9.910 1.00 81.31 175 GLU A C 1
ATOM 1404 O O . GLU A 1 175 ? -9.922 8.224 -9.701 1.00 81.31 175 GLU A O 1
ATOM 1409 N N . ASP A 1 176 ? -11.752 8.643 -10.941 1.00 70.62 176 ASP A N 1
ATOM 1410 C CA . ASP A 1 176 ? -11.076 9.584 -11.829 1.00 70.62 176 ASP A CA 1
ATOM 1411 C C . ASP A 1 176 ? -10.875 10.901 -11.077 1.00 70.62 176 ASP A C 1
ATOM 1413 O O . ASP A 1 176 ? -11.793 11.719 -10.948 1.00 70.62 176 ASP A O 1
ATOM 1417 N N . LEU A 1 177 ? -9.665 11.102 -10.551 1.00 65.69 177 LEU A N 1
ATOM 1418 C CA . LEU A 1 177 ? -9.310 12.356 -9.901 1.00 65.69 177 LEU A CA 1
ATOM 1419 C C . LEU A 1 177 ? -9.500 13.520 -10.885 1.00 65.69 177 LEU A C 1
ATOM 1421 O O . LEU A 1 177 ? -8.986 13.463 -12.007 1.00 65.69 177 LEU A O 1
ATOM 1425 N N . PRO A 1 178 ? -10.194 14.607 -10.492 1.00 56.88 178 PRO A N 1
ATOM 1426 C CA . PRO A 1 178 ? -10.313 15.773 -11.349 1.00 56.88 178 PRO A CA 1
ATOM 1427 C C . PRO A 1 178 ? -8.909 16.295 -11.638 1.00 56.88 178 PRO A C 1
ATOM 1429 O O . PRO A 1 178 ? -8.141 16.547 -10.707 1.00 56.88 178 PRO A O 1
ATOM 1432 N N . GLN A 1 179 ? -8.590 16.456 -12.925 1.00 43.94 179 GLN A N 1
ATOM 1433 C CA . GLN A 1 179 ? -7.270 16.852 -13.406 1.00 43.94 179 GLN A CA 1
ATOM 1434 C C . GLN A 1 179 ? -6.920 18.258 -12.891 1.00 43.94 179 GLN A C 1
ATOM 1436 O O . GLN A 1 179 ? -7.136 19.269 -13.562 1.00 43.94 179 GLN A O 1
ATOM 1441 N N . LYS A 1 180 ? -6.388 18.334 -11.665 1.00 43.03 180 LYS A N 1
ATOM 1442 C CA . LYS A 1 180 ? -5.843 19.561 -11.099 1.00 43.03 180 LYS A CA 1
ATOM 1443 C C . LYS A 1 180 ? -4.658 19.941 -11.966 1.00 43.03 180 LYS A C 1
ATOM 1445 O O . LYS A 1 180 ? -3.585 19.353 -11.870 1.00 43.03 180 LYS A O 1
ATOM 1450 N N . SER A 1 181 ? -4.848 20.957 -12.800 1.00 29.25 181 SER A N 1
ATOM 1451 C CA . SER A 1 181 ? -3.735 21.669 -13.400 1.00 29.25 181 SER A CA 1
ATOM 1452 C C . SER A 1 181 ? -2.928 22.288 -12.261 1.00 29.25 181 SER A C 1
ATOM 1454 O O . SER A 1 181 ? -3.258 23.377 -11.780 1.00 29.25 181 SER A O 1
ATOM 1456 N N . TYR A 1 182 ? -1.885 21.593 -11.807 1.00 33.66 182 TYR A N 1
ATOM 1457 C CA . TYR A 1 182 ? -0.844 22.215 -11.002 1.00 33.66 182 TYR A CA 1
ATOM 1458 C C . TYR A 1 182 ? -0.405 23.464 -11.773 1.00 33.66 182 TYR A C 1
ATOM 1460 O O . TYR A 1 182 ? -0.076 23.341 -12.961 1.00 33.66 182 TYR A O 1
ATOM 1468 N N . PRO A 1 183 ? -0.450 24.670 -11.173 1.00 34.06 183 PRO A N 1
ATOM 1469 C CA . PRO A 1 183 ? 0.058 25.850 -11.845 1.00 34.06 183 PRO A CA 1
ATOM 1470 C C . PRO A 1 183 ? 1.506 25.545 -12.206 1.00 34.06 183 PRO A C 1
ATOM 1472 O O . PRO A 1 183 ? 2.304 25.206 -11.331 1.00 34.06 183 PRO A O 1
ATOM 1475 N N . LYS A 1 184 ? 1.800 25.575 -13.509 1.00 34.50 184 LYS A N 1
ATOM 1476 C CA . LYS A 1 184 ? 3.094 25.191 -14.070 1.00 34.50 184 LYS A CA 1
ATOM 1477 C C . LYS A 1 184 ? 4.150 26.037 -13.370 1.00 34.50 184 LYS A C 1
ATOM 1479 O O . LYS A 1 184 ? 4.226 27.234 -13.626 1.00 34.50 184 LYS A O 1
ATOM 1484 N N . GLY A 1 185 ? 4.869 25.433 -12.425 1.00 35.00 185 GLY A N 1
ATOM 1485 C CA . GLY A 1 185 ? 5.692 26.181 -11.486 1.00 35.00 185 GLY A CA 1
ATOM 1486 C C . GLY A 1 185 ? 6.765 26.942 -12.243 1.00 35.00 185 GLY A C 1
ATOM 1487 O O . GLY A 1 185 ? 7.713 26.332 -12.736 1.00 35.00 185 GLY A O 1
ATOM 1488 N N . GLU A 1 186 ? 6.625 28.264 -12.344 1.00 31.09 186 GLU A N 1
ATOM 1489 C CA . GLU A 1 186 ? 7.730 29.101 -12.786 1.00 31.09 186 GLU A CA 1
ATOM 1490 C C . GLU A 1 186 ? 8.875 28.886 -11.802 1.00 31.09 186 GLU A C 1
ATOM 1492 O O . GLU A 1 186 ? 8.737 29.135 -10.600 1.00 31.09 186 GLU A O 1
ATOM 1497 N N . ALA A 1 187 ? 10.003 28.399 -12.318 1.00 31.61 187 ALA A N 1
ATOM 1498 C CA . ALA A 1 187 ? 11.215 28.152 -11.552 1.00 31.61 187 ALA A CA 1
ATOM 1499 C C . ALA A 1 187 ? 11.855 29.486 -11.136 1.00 31.61 187 ALA A C 1
ATOM 1501 O O . ALA A 1 187 ? 12.896 29.900 -11.645 1.00 31.61 187 ALA A O 1
ATOM 1502 N N . THR A 1 188 ? 11.204 30.179 -10.206 1.00 27.89 188 THR A N 1
ATOM 1503 C CA . THR A 1 188 ? 11.703 31.416 -9.619 1.00 27.89 188 THR A CA 1
ATOM 1504 C C . THR A 1 188 ? 12.897 31.072 -8.741 1.00 27.89 188 THR A C 1
ATOM 1506 O O . THR A 1 188 ? 12.754 30.377 -7.733 1.00 27.89 188 THR A O 1
ATOM 1509 N N . GLN A 1 189 ? 14.085 31.568 -9.091 1.00 30.11 189 GLN A N 1
ATOM 1510 C CA . GLN A 1 189 ? 15.230 31.502 -8.187 1.00 30.11 189 GLN A CA 1
ATOM 1511 C C . GLN A 1 189 ? 14.903 32.265 -6.897 1.00 30.11 189 GLN A C 1
ATOM 1513 O O . GLN A 1 189 ? 14.782 33.489 -6.895 1.00 30.11 189 GLN A O 1
ATOM 1518 N N . ILE A 1 190 ? 14.777 31.544 -5.782 1.00 27.53 190 ILE A N 1
ATOM 1519 C CA . ILE A 1 190 ? 14.574 32.163 -4.473 1.00 27.53 190 ILE A CA 1
ATOM 1520 C C . ILE A 1 190 ? 15.923 32.684 -3.967 1.00 27.53 190 ILE A C 1
ATOM 1522 O O . ILE A 1 190 ? 16.716 31.944 -3.378 1.00 27.53 190 ILE A O 1
ATOM 1526 N N . GLU A 1 191 ? 16.180 33.979 -4.163 1.00 28.58 191 GLU A N 1
ATOM 1527 C CA . GLU A 1 191 ? 17.280 34.660 -3.480 1.00 28.58 191 GLU A CA 1
ATOM 1528 C C . GLU A 1 191 ? 17.134 34.545 -1.955 1.00 28.58 191 GLU A C 1
ATOM 1530 O O . GLU A 1 191 ? 16.071 34.769 -1.364 1.00 28.58 191 GLU A O 1
ATOM 1535 N N . ARG A 1 192 ? 18.243 34.220 -1.284 1.00 25.97 192 ARG A N 1
ATOM 1536 C CA . ARG A 1 192 ? 18.274 33.872 0.142 1.00 25.97 192 ARG A CA 1
ATOM 1537 C C . ARG A 1 192 ? 18.169 35.100 1.057 1.00 25.97 192 ARG A C 1
ATOM 1539 O O . ARG A 1 192 ? 19.120 35.460 1.756 1.00 25.97 192 ARG A O 1
ATOM 1546 N N . ARG A 1 193 ? 16.996 35.731 1.119 1.00 26.97 193 ARG A N 1
ATOM 1547 C CA . ARG A 1 193 ? 16.745 36.876 2.007 1.00 26.97 193 ARG A CA 1
ATOM 1548 C C . ARG A 1 193 ? 16.527 36.413 3.456 1.00 26.97 193 ARG A C 1
ATOM 1550 O O . ARG A 1 193 ? 15.470 35.891 3.802 1.00 26.97 193 ARG A O 1
ATOM 1557 N N . ARG A 1 194 ? 17.525 36.618 4.329 1.00 35.81 194 ARG A N 1
ATOM 1558 C CA . ARG A 1 194 ? 17.427 36.335 5.778 1.00 35.81 194 ARG A CA 1
ATOM 1559 C C . ARG A 1 194 ? 16.239 37.088 6.402 1.00 35.81 194 ARG A C 1
ATOM 1561 O O . ARG A 1 194 ? 16.322 38.298 6.601 1.00 35.81 194 ARG A O 1
ATOM 1568 N N . ARG A 1 195 ? 15.170 36.379 6.785 1.00 31.56 195 ARG A N 1
ATOM 1569 C CA . ARG A 1 195 ? 14.166 36.893 7.734 1.00 31.56 195 ARG A CA 1
ATOM 1570 C C . ARG A 1 195 ? 14.602 36.582 9.163 1.00 31.56 195 ARG A C 1
ATOM 1572 O O . ARG A 1 195 ? 14.873 35.435 9.503 1.00 31.56 195 ARG A O 1
ATOM 1579 N N . ILE A 1 196 ? 14.642 37.618 9.996 1.00 39.41 196 ILE A N 1
ATOM 1580 C CA . ILE A 1 196 ? 14.825 37.500 11.444 1.00 39.41 196 ILE A CA 1
ATOM 1581 C C . ILE A 1 196 ? 13.536 36.909 12.025 1.00 39.41 196 ILE A C 1
ATOM 1583 O O . ILE A 1 196 ? 12.464 37.498 11.876 1.00 39.41 196 ILE A O 1
ATOM 1587 N N . ILE A 1 197 ? 13.629 35.749 12.676 1.00 39.50 197 ILE A N 1
ATOM 1588 C CA . ILE A 1 197 ? 12.480 35.097 13.309 1.00 39.50 197 ILE A CA 1
ATOM 1589 C C . ILE A 1 197 ? 12.148 35.852 14.602 1.00 39.50 197 ILE A C 1
ATOM 1591 O O . ILE A 1 197 ? 12.889 35.775 15.581 1.00 39.50 197 ILE A O 1
ATOM 1595 N N . ARG A 1 198 ? 11.017 36.568 14.629 1.00 43.00 198 ARG A N 1
ATOM 1596 C CA . ARG A 1 198 ? 10.419 37.047 15.884 1.00 43.00 198 ARG A CA 1
ATOM 1597 C C . ARG A 1 198 ? 9.703 35.879 16.559 1.00 43.00 198 ARG A C 1
ATOM 1599 O O . ARG A 1 198 ? 8.565 35.570 16.224 1.00 43.00 198 ARG A O 1
ATOM 1606 N N . ILE A 1 199 ? 10.386 35.230 17.498 1.00 46.88 199 ILE A N 1
ATOM 1607 C CA . ILE A 1 199 ? 9.793 34.208 18.367 1.00 46.88 199 ILE A CA 1
ATOM 1608 C C . ILE A 1 199 ? 8.802 34.902 19.314 1.00 46.88 199 ILE A C 1
ATOM 1610 O O . ILE A 1 199 ? 9.145 35.906 19.939 1.00 46.88 199 ILE A O 1
ATOM 1614 N N . SER A 1 200 ? 7.575 34.383 19.421 1.00 49.84 200 SER A N 1
ATOM 1615 C CA . SER A 1 200 ? 6.597 34.885 20.394 1.00 49.84 200 SER A CA 1
ATOM 1616 C C . SER A 1 200 ? 7.098 34.629 21.826 1.00 49.84 200 SER A C 1
ATOM 1618 O O . SER A 1 200 ? 7.515 33.503 22.120 1.00 49.84 200 SER A O 1
ATOM 1620 N N . PRO A 1 201 ? 7.047 35.623 22.739 1.00 52.50 201 PRO A N 1
ATOM 1621 C CA . PRO A 1 201 ? 7.613 35.500 24.086 1.00 52.50 201 PRO A CA 1
ATOM 1622 C C . PRO A 1 201 ? 6.988 34.364 24.911 1.00 52.50 201 PRO A C 1
ATOM 1624 O O . PRO A 1 201 ? 7.641 33.828 25.802 1.00 52.50 201 PRO A O 1
ATOM 1627 N N . PHE A 1 202 ? 5.767 33.936 24.573 1.00 58.69 202 PHE A N 1
ATOM 1628 C CA . PHE A 1 202 ? 5.091 32.801 25.203 1.00 58.69 202 PHE A CA 1
ATOM 1629 C C . PHE A 1 202 ? 5.869 31.479 25.050 1.00 58.69 202 PHE A C 1
ATOM 1631 O O . PHE A 1 202 ? 6.098 30.771 26.029 1.00 58.69 202 PHE A O 1
ATOM 1638 N N . PHE A 1 203 ? 6.361 31.175 23.843 1.00 56.56 203 PHE A N 1
ATOM 1639 C CA . PHE A 1 203 ? 7.099 29.932 23.583 1.00 56.56 203 PHE A CA 1
ATOM 1640 C C . PHE A 1 203 ? 8.517 29.947 24.170 1.00 56.56 203 PHE A C 1
ATOM 1642 O O . PHE A 1 203 ? 9.034 28.895 24.546 1.00 56.56 203 PHE A O 1
ATOM 1649 N N . LEU A 1 204 ? 9.125 31.130 24.323 1.00 58.25 204 LEU A N 1
ATOM 1650 C CA . LEU A 1 204 ? 10.416 31.278 25.003 1.00 58.25 204 LEU A CA 1
ATOM 1651 C C . LEU A 1 204 ? 10.311 30.918 26.498 1.00 58.25 204 LEU A C 1
ATOM 1653 O O . LEU A 1 204 ? 11.196 30.256 27.037 1.00 58.25 204 LEU A O 1
ATOM 1657 N N . ILE A 1 205 ? 9.214 31.313 27.155 1.00 62.75 205 ILE A N 1
ATOM 1658 C CA . ILE A 1 205 ? 8.964 31.017 28.574 1.00 62.75 205 ILE A CA 1
ATOM 1659 C C . ILE A 1 205 ? 8.732 29.515 28.787 1.00 62.75 205 ILE A C 1
ATOM 1661 O O . ILE A 1 205 ? 9.343 28.936 29.683 1.00 62.75 205 ILE A O 1
ATOM 1665 N N . ILE A 1 206 ? 7.930 28.864 27.935 1.00 67.38 206 ILE A N 1
ATOM 1666 C CA . ILE A 1 206 ? 7.700 27.407 28.001 1.00 67.38 206 ILE A CA 1
ATOM 1667 C C . ILE A 1 206 ? 9.025 26.638 27.864 1.00 67.38 206 ILE A C 1
ATOM 1669 O O . ILE A 1 206 ? 9.304 25.736 28.654 1.00 67.38 206 ILE A O 1
ATOM 1673 N N . PHE A 1 207 ? 9.878 27.035 26.914 1.00 62.38 207 PHE A N 1
ATOM 1674 C CA . PHE A 1 207 ? 11.196 26.428 26.710 1.00 62.38 207 PHE A CA 1
ATOM 1675 C C . PHE A 1 207 ? 12.119 26.607 27.932 1.00 62.38 207 PHE A C 1
ATOM 1677 O O . PHE A 1 207 ? 12.756 25.650 28.375 1.00 62.38 207 PHE A O 1
ATOM 1684 N N . LEU A 1 208 ? 12.142 27.799 28.541 1.00 65.81 208 LEU A N 1
ATOM 1685 C CA . LEU A 1 208 ? 12.920 28.069 29.758 1.00 65.81 208 LEU A CA 1
ATOM 1686 C C . LEU A 1 208 ? 12.427 27.260 30.970 1.00 65.81 208 LEU A C 1
ATOM 1688 O O . LEU A 1 208 ? 13.246 26.685 31.691 1.00 65.81 208 LEU A O 1
ATOM 1692 N N . MET A 1 209 ? 11.109 27.153 31.172 1.00 63.62 209 MET A N 1
ATOM 1693 C CA . MET A 1 209 ? 10.521 26.371 32.270 1.00 63.62 209 MET A CA 1
ATOM 1694 C C . MET A 1 209 ? 10.853 24.873 32.190 1.00 63.62 209 MET A C 1
ATOM 1696 O O . MET A 1 209 ? 10.912 24.209 33.223 1.00 63.62 209 MET A O 1
ATOM 1700 N N . TRP A 1 210 ? 11.114 24.341 30.992 1.00 55.69 210 TRP A N 1
ATOM 1701 C CA . TRP A 1 210 ? 11.494 22.938 30.792 1.00 55.69 210 TRP A CA 1
ATOM 1702 C C . TRP A 1 210 ? 12.992 22.663 31.024 1.00 55.69 210 TRP A C 1
ATOM 1704 O O . TRP A 1 210 ? 13.376 21.559 31.414 1.00 55.69 210 TRP A O 1
ATOM 1714 N N . ILE A 1 211 ? 13.852 23.668 30.828 1.00 60.84 211 ILE A N 1
ATOM 1715 C CA . ILE A 1 211 ? 15.317 23.515 30.894 1.00 60.84 211 ILE A CA 1
ATOM 1716 C C . ILE A 1 211 ? 15.872 23.791 32.299 1.00 60.84 211 ILE A C 1
ATOM 1718 O O . ILE A 1 211 ? 16.792 23.104 32.744 1.00 60.84 211 ILE A O 1
ATOM 1722 N N . ILE A 1 212 ? 15.299 24.739 33.043 1.00 56.91 212 ILE A N 1
ATOM 1723 C CA . ILE A 1 212 ? 15.788 25.089 34.389 1.00 56.91 212 ILE A CA 1
ATOM 1724 C C . ILE A 1 212 ? 15.804 23.876 35.358 1.00 56.91 212 ILE A C 1
ATOM 1726 O O . ILE A 1 212 ? 16.835 23.662 36.003 1.00 56.91 212 ILE A O 1
ATOM 1730 N N . PRO A 1 213 ? 14.768 23.007 35.434 1.00 52.53 213 PRO A N 1
ATOM 1731 C CA . PRO A 1 213 ? 14.764 21.866 36.360 1.00 52.53 213 PRO A CA 1
ATOM 1732 C C . PRO A 1 213 ? 15.788 20.769 36.030 1.00 52.53 213 PRO A C 1
ATOM 1734 O O . PRO A 1 213 ? 16.183 20.006 36.917 1.00 52.53 213 PRO A O 1
ATOM 1737 N N . THR A 1 214 ? 16.208 20.652 34.765 1.00 54.00 214 THR A N 1
ATOM 1738 C CA . THR A 1 214 ? 17.135 19.595 34.328 1.00 54.00 214 THR A CA 1
ATOM 1739 C C . THR A 1 214 ? 18.588 19.960 34.631 1.00 54.00 214 THR A C 1
ATOM 1741 O O . THR A 1 214 ? 19.336 19.109 35.115 1.00 54.00 214 THR A O 1
ATOM 1744 N N . ILE A 1 215 ? 18.965 21.236 34.489 1.00 56.88 215 ILE A N 1
ATOM 1745 C CA . ILE A 1 215 ? 20.303 21.734 34.851 1.00 56.88 215 ILE A CA 1
ATOM 1746 C C . ILE A 1 215 ? 20.546 21.621 36.367 1.00 56.88 215 ILE A C 1
ATOM 1748 O O . ILE A 1 215 ? 21.599 21.134 36.790 1.00 56.88 215 ILE A O 1
ATOM 1752 N N . SER A 1 216 ? 19.563 21.988 37.201 1.00 53.53 216 SER A N 1
ATOM 1753 C CA . SER A 1 216 ? 19.698 21.925 38.667 1.00 53.53 216 SER A CA 1
ATOM 1754 C C . SER A 1 216 ? 19.911 20.504 39.204 1.00 53.53 216 SER A C 1
ATOM 1756 O O . SER A 1 216 ? 20.652 20.324 40.170 1.00 53.53 216 SER A O 1
ATOM 1758 N N . ARG A 1 217 ? 19.310 19.478 38.579 1.00 53.66 217 ARG A N 1
ATOM 1759 C CA . ARG A 1 217 ? 19.493 18.074 38.997 1.00 53.66 217 ARG A CA 1
ATOM 1760 C C . ARG A 1 217 ? 20.878 17.526 38.654 1.00 53.66 217 ARG A C 1
ATOM 1762 O O . ARG A 1 217 ? 21.435 16.782 39.456 1.00 53.66 217 ARG A O 1
ATOM 1769 N N . VAL A 1 218 ? 21.455 17.910 37.513 1.00 55.88 218 VAL A N 1
ATOM 1770 C CA . VAL A 1 218 ? 22.804 17.462 37.123 1.00 55.88 218 VAL A CA 1
ATOM 1771 C C . VAL A 1 218 ? 23.866 18.071 38.043 1.00 55.88 218 VAL A C 1
ATOM 1773 O O . VAL A 1 218 ? 24.700 17.339 38.573 1.00 55.88 218 VAL A O 1
ATOM 1776 N N . PHE A 1 219 ? 23.790 19.377 38.328 1.00 53.19 219 PHE A N 1
ATOM 1777 C CA . PHE A 1 219 ? 24.775 20.050 39.187 1.00 53.19 219 PHE A CA 1
ATOM 1778 C C . PHE A 1 219 ? 24.823 19.496 40.622 1.00 53.19 219 PHE A C 1
ATOM 1780 O O . PHE A 1 219 ? 25.912 19.330 41.178 1.00 53.19 219 PHE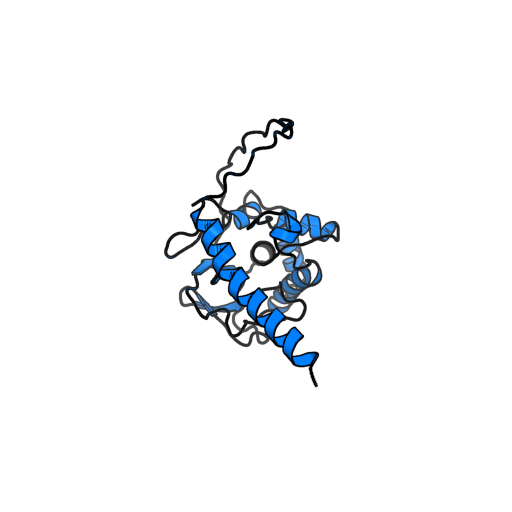 A O 1
ATOM 1787 N N . LEU A 1 220 ? 23.670 19.164 41.216 1.00 50.66 220 LEU A N 1
ATOM 1788 C CA . LEU A 1 220 ? 23.614 18.653 42.591 1.00 50.66 220 LEU A CA 1
ATOM 1789 C C . LEU A 1 220 ? 24.256 17.257 42.721 1.00 50.66 220 LEU A C 1
ATOM 1791 O O . LEU A 1 220 ? 24.993 16.995 43.672 1.00 50.66 220 LEU A O 1
ATOM 1795 N N . VAL A 1 221 ? 24.033 16.381 41.733 1.00 54.19 221 VAL A N 1
ATOM 1796 C CA . VAL A 1 221 ? 24.614 15.026 41.696 1.00 54.19 221 VAL A CA 1
ATOM 1797 C C . VAL A 1 221 ? 26.132 15.073 41.475 1.00 54.19 221 VAL A C 1
ATOM 1799 O O . VAL A 1 221 ? 26.869 14.304 42.097 1.00 54.19 221 VAL A O 1
ATOM 1802 N N . THR A 1 222 ? 26.629 15.994 40.642 1.00 49.88 222 THR A N 1
ATOM 1803 C CA . THR A 1 222 ? 28.075 16.139 40.393 1.00 49.88 222 THR A CA 1
ATOM 1804 C C . THR A 1 222 ? 28.832 16.712 41.599 1.00 49.88 222 THR A C 1
ATOM 1806 O O . THR A 1 222 ? 29.980 16.331 41.827 1.00 49.88 222 THR A O 1
ATOM 1809 N N . LEU A 1 223 ? 28.203 17.577 42.405 1.00 53.06 223 LEU A N 1
ATOM 1810 C CA . LEU A 1 223 ? 28.813 18.132 43.621 1.00 53.06 223 LEU A CA 1
ATOM 1811 C C . LEU A 1 223 ? 28.882 17.125 44.781 1.00 53.06 223 LEU A C 1
ATOM 1813 O O . LEU A 1 223 ? 29.881 17.107 45.499 1.00 53.06 223 LEU A O 1
ATOM 1817 N N . TYR A 1 224 ? 27.879 16.256 44.946 1.00 49.84 224 TYR A N 1
ATOM 1818 C CA . TYR A 1 224 ? 27.885 15.254 46.023 1.00 49.84 224 TYR A CA 1
ATOM 1819 C C . TYR A 1 224 ? 28.955 14.167 45.810 1.00 49.84 224 TYR A C 1
ATOM 1821 O O . TYR A 1 224 ? 29.606 13.730 46.755 1.00 49.84 224 TYR A O 1
ATOM 1829 N N . ARG A 1 225 ? 29.215 13.775 44.553 1.00 52.97 225 ARG A N 1
ATOM 1830 C CA . ARG A 1 225 ? 30.174 12.706 44.204 1.00 52.97 225 ARG A CA 1
ATOM 1831 C C . ARG A 1 225 ? 31.654 13.132 44.204 1.00 52.97 225 ARG A C 1
ATOM 1833 O O . ARG A 1 225 ? 32.506 12.352 43.797 1.00 52.97 225 ARG A O 1
ATOM 1840 N N . ARG A 1 226 ? 31.964 14.363 44.624 1.00 54.31 226 ARG A N 1
ATOM 1841 C CA . ARG A 1 226 ? 33.336 14.901 44.750 1.00 54.31 226 ARG A CA 1
ATOM 1842 C C . ARG A 1 226 ? 33.773 15.130 46.205 1.00 54.31 226 ARG A C 1
ATOM 1844 O O . ARG A 1 226 ? 34.779 15.799 46.427 1.00 54.31 226 ARG A O 1
ATOM 1851 N N . ARG A 1 227 ? 33.004 14.636 47.184 1.00 54.56 227 ARG A N 1
ATOM 1852 C CA . ARG A 1 227 ? 33.221 14.923 48.614 1.00 54.56 227 ARG A CA 1
ATOM 1853 C C . ARG A 1 227 ? 33.197 13.715 49.561 1.00 54.56 227 ARG A C 1
ATOM 1855 O O . ARG A 1 227 ? 33.173 13.934 50.767 1.00 54.56 227 ARG A O 1
ATOM 1862 N N . ASN A 1 228 ? 33.259 12.503 49.007 1.00 45.31 228 ASN A N 1
ATOM 1863 C CA . ASN A 1 228 ? 33.635 11.251 49.675 1.00 45.31 228 ASN A CA 1
ATOM 1864 C C . ASN A 1 228 ? 34.749 10.602 48.847 1.00 45.31 228 ASN A C 1
ATOM 1866 O O . ASN A 1 228 ? 34.562 10.577 47.607 1.00 45.31 228 ASN A O 1
#

Organism: NCBI:txid412755

Sequence (228 aa):
MDGYFQVSEDTFHPVIVFESLGGNADIAYELGEEFKARYPEPYQRAEAIYSFVRDRVRYTSDRDQFGYPEFAQNADELLQEINKGRARGDCEDYAVLLATMFKAAGYRTAIILIPGHAAALVHLPGYRKARTFLTFHGESGWVWAEATGRRNPLGWLPQKALQGQTIAFEIERAEDLPQKSYPKGEATQIERRRRIIRISPFFLIIFLMWIIPTISRVFLVTLYRRRN

Foldseek 3Di:
DDDQFDDDPAATRRNLLLCCFDVNPDDLLVVLLVLLVVPVDVLVSLQVLLLLLLVQAAEDECCRVVVDNDDEDALVRQVVCSVVSRHYDHARNSASSSQSSLVSSPWWKKWKDDVPHIWIKTQAAPNVVAPDWDADPNDTRIATRGSNDSPDGTNDDDPCRPVGDMYMDICPHRDDDDPPPPPPDDPDPDDDDDDDDPDDVVVVVVVVVVPVVVVVVVVVVVVVVVPD

Radius of gyration: 22.63 Å; Cα contacts (8 Å, |Δi|>4): 351; chains: 1; bounding box: 54×57×65 Å

Solvent-accessible surface area (backbone atoms only — not comparable to full-atom values): 13077 Å² total; per-residue (Å²): 110,85,70,56,46,32,60,71,93,82,53,55,43,57,57,42,46,32,63,28,22,60,92,41,50,44,70,32,23,54,49,11,39,49,42,38,72,74,30,77,53,66,70,62,28,54,50,50,53,48,48,52,52,26,75,52,46,41,72,40,50,36,52,80,72,76,65,39,91,74,77,74,57,40,28,42,60,45,45,53,29,40,77,68,75,66,21,62,36,42,46,53,33,50,17,35,32,49,30,36,22,38,42,43,40,71,41,55,26,22,45,37,42,31,90,93,48,42,26,13,31,36,58,47,70,83,52,81,76,35,85,56,66,42,69,56,99,87,42,70,24,30,26,40,45,59,42,73,48,81,84,59,56,71,17,58,70,61,95,62,63,80,73,60,76,70,42,72,41,71,59,86,67,65,46,81,68,77,86,73,76,70,76,79,74,75,87,71,82,78,75,88,75,87,75,84,81,82,74,60,70,69,60,57,51,57,53,49,68,65,47,56,66,55,56,58,54,53,56,55,56,60,58,59,72,72,73,116

Nearest PDB structures (foldseek):
  6ubf-assembly1_A  TM=4.308E-01  e=5.414E-02  Saccharomyces cerevisiae
  6cfi-assembly1_A  TM=4.164E-01  e=5.414E-02  Saccharomyces cerevisiae S288C
  7k04-assembly1_A  TM=4.164E-01  e=5.746E-02  Saccharomyces cerevisiae S288C
  2qsf-assembly1_A  TM=4.265E-01  e=8.715E-02  Saccharomyces cerevisiae
  2qsh-assembly1_A  TM=3.955E-01  e=2.128E-01  Saccharomyces cerevisiae

pLDDT: mean 80.71, std 20.78, range [25.97, 98.81]